Protein AF-A0AAE9EDQ0-F1 (afdb_monomer)

Mean predicted aligned error: 9.5 Å

Structure (mmCIF, N/CA/C/O backbone):
data_AF-A0AAE9EDQ0-F1
#
_entry.id   AF-A0AAE9EDQ0-F1
#
loop_
_atom_site.group_PDB
_atom_site.id
_atom_site.type_symbol
_atom_site.label_atom_id
_atom_site.label_alt_id
_atom_site.label_comp_id
_atom_site.label_asym_id
_atom_site.label_entity_id
_atom_site.label_seq_id
_atom_site.pdbx_PDB_ins_code
_atom_site.Cartn_x
_atom_site.Cartn_y
_atom_site.Cartn_z
_atom_site.occupancy
_atom_site.B_iso_or_equiv
_atom_site.auth_seq_id
_atom_site.auth_comp_id
_atom_site.auth_asym_id
_atom_site.auth_atom_id
_atom_site.pdbx_PDB_model_num
ATOM 1 N N . MET A 1 1 ? 39.996 -9.209 -36.602 1.00 70.62 1 MET A N 1
ATOM 2 C CA . MET A 1 1 ? 39.147 -10.234 -35.952 1.00 70.62 1 MET A CA 1
ATOM 3 C C . MET A 1 1 ? 37.752 -9.729 -35.590 1.00 70.62 1 MET A C 1
ATOM 5 O O . MET A 1 1 ? 36.860 -10.022 -36.360 1.00 70.62 1 MET A O 1
ATOM 9 N N . LEU A 1 2 ? 37.493 -8.965 -34.514 1.00 79.31 2 LEU A N 1
ATOM 10 C CA . LEU A 1 2 ? 36.090 -8.621 -34.162 1.00 79.31 2 LEU A CA 1
ATOM 11 C C . LEU A 1 2 ? 35.388 -7.734 -35.215 1.00 79.31 2 LEU A C 1
ATOM 13 O O . LEU A 1 2 ? 34.276 -8.025 -35.630 1.00 79.31 2 LEU A O 1
ATOM 17 N N . LEU A 1 3 ? 36.079 -6.706 -35.719 1.00 79.50 3 LEU A N 1
ATOM 18 C CA . LEU A 1 3 ? 35.563 -5.831 -36.785 1.00 79.50 3 LEU A CA 1
ATOM 19 C C . LEU A 1 3 ? 35.369 -6.548 -38.134 1.00 79.50 3 LEU A C 1
ATOM 21 O O . LEU A 1 3 ? 34.614 -6.066 -38.967 1.00 79.50 3 LEU A O 1
ATOM 25 N N . GLU A 1 4 ? 36.033 -7.687 -38.351 1.00 82.44 4 GLU A N 1
ATOM 26 C CA . GLU A 1 4 ? 35.891 -8.483 -39.581 1.00 82.44 4 GLU A CA 1
ATOM 27 C C . GLU A 1 4 ? 34.625 -9.349 -39.561 1.00 82.44 4 GLU A C 1
ATOM 29 O O . GLU A 1 4 ? 34.113 -9.691 -40.621 1.00 82.44 4 GLU A O 1
ATOM 34 N N . VAL A 1 5 ? 34.117 -9.698 -38.371 1.00 85.81 5 VAL A N 1
ATOM 35 C CA . VAL A 1 5 ? 32.886 -10.494 -38.209 1.00 85.81 5 VAL A CA 1
ATOM 36 C C . VAL A 1 5 ? 31.642 -9.658 -38.527 1.00 85.81 5 VAL A C 1
ATOM 38 O O . VAL A 1 5 ? 30.654 -10.194 -39.019 1.00 85.81 5 VAL A O 1
ATOM 41 N N . GLY A 1 6 ? 31.704 -8.345 -38.292 1.00 88.06 6 GLY A N 1
ATOM 42 C CA . GLY A 1 6 ? 30.637 -7.401 -38.622 1.00 88.06 6 GLY A CA 1
ATOM 43 C C . GLY A 1 6 ? 29.919 -6.821 -37.402 1.00 88.06 6 GLY A C 1
ATOM 44 O O . GLY A 1 6 ? 30.308 -7.029 -36.250 1.00 88.06 6 GLY A O 1
ATOM 45 N N . GLU A 1 7 ? 28.887 -6.027 -37.671 1.00 90.12 7 GLU A N 1
ATOM 46 C CA . GLU A 1 7 ? 28.143 -5.259 -36.672 1.00 90.12 7 GLU A CA 1
ATOM 47 C C . GLU A 1 7 ? 27.309 -6.147 -35.736 1.00 90.12 7 GLU A C 1
ATOM 49 O O . GLU A 1 7 ? 26.764 -7.168 -36.149 1.00 90.12 7 GLU A O 1
ATOM 54 N N . GLY A 1 8 ? 27.251 -5.787 -34.451 1.00 89.19 8 GLY A N 1
ATOM 55 C CA . GLY A 1 8 ? 26.589 -6.582 -33.413 1.00 89.19 8 GLY A CA 1
ATOM 56 C C . GLY A 1 8 ? 27.397 -7.785 -32.912 1.00 89.19 8 GLY A C 1
ATOM 57 O O . GLY A 1 8 ? 26.991 -8.432 -31.947 1.00 89.19 8 GLY A O 1
ATOM 58 N N . SER A 1 9 ? 28.558 -8.079 -33.508 1.00 93.44 9 SER A N 1
ATOM 59 C CA . SER A 1 9 ? 29.461 -9.117 -33.003 1.00 93.44 9 SER A CA 1
ATOM 60 C C . SER A 1 9 ? 30.077 -8.722 -31.657 1.00 93.44 9 SER A C 1
ATOM 62 O O . SER A 1 9 ? 30.370 -7.550 -31.402 1.00 93.44 9 SER A O 1
ATOM 64 N N . TYR A 1 10 ? 30.288 -9.702 -30.776 1.00 95.25 10 TYR A N 1
ATOM 65 C CA . TYR A 1 10 ? 30.863 -9.465 -29.455 1.00 95.25 10 TYR A CA 1
ATOM 66 C C . TYR A 1 10 ? 31.770 -10.609 -28.993 1.00 95.25 10 TYR A C 1
ATOM 68 O O . TYR A 1 10 ? 31.670 -11.740 -29.461 1.00 95.25 10 TYR A O 1
ATOM 76 N N . LEU A 1 11 ? 32.666 -10.300 -28.055 1.00 94.56 11 LEU A N 1
ATOM 77 C CA . LEU A 1 11 ? 33.457 -11.273 -27.305 1.00 94.56 11 LEU A CA 1
ATOM 78 C C . LEU A 1 11 ? 33.683 -10.801 -25.870 1.00 94.56 11 LEU A C 1
ATOM 80 O O . LEU A 1 11 ? 33.551 -9.616 -25.559 1.00 94.56 11 LEU A O 1
ATOM 84 N N . VAL A 1 12 ? 34.084 -11.721 -25.000 1.00 94.12 12 VAL A N 1
ATOM 85 C CA . VAL A 1 12 ? 34.548 -11.404 -23.646 1.00 94.12 12 VAL A CA 1
ATOM 86 C C . VAL A 1 12 ? 36.035 -11.712 -23.564 1.00 94.12 12 VAL A C 1
ATOM 88 O O . VAL A 1 12 ? 36.483 -12.759 -24.024 1.00 94.12 12 VAL A O 1
ATOM 91 N N . ARG A 1 13 ? 36.804 -10.793 -22.982 1.00 92.19 13 ARG A N 1
ATOM 92 C CA . ARG A 1 13 ? 38.236 -10.978 -22.728 1.00 92.19 13 ARG A CA 1
ATOM 93 C C . ARG A 1 13 ? 38.581 -10.666 -21.283 1.00 92.19 13 ARG A C 1
ATOM 95 O O . ARG A 1 13 ? 38.011 -9.752 -20.685 1.00 92.19 13 ARG A O 1
ATOM 102 N N . GLU A 1 14 ? 39.561 -11.373 -20.750 1.00 90.69 14 GLU A N 1
ATOM 103 C CA . GLU A 1 14 ? 40.129 -11.065 -19.442 1.00 90.69 14 GLU A CA 1
ATOM 104 C C . GLU A 1 14 ? 40.988 -9.793 -19.500 1.00 90.69 14 GLU A C 1
ATOM 106 O O . GLU A 1 14 ? 41.603 -9.445 -20.518 1.00 90.69 14 GLU A O 1
ATOM 111 N N . SER A 1 15 ? 41.001 -9.047 -18.400 1.00 86.44 15 SER A N 1
ATOM 112 C CA . SER A 1 15 ? 41.794 -7.835 -18.259 1.00 86.44 15 SER A CA 1
ATOM 113 C C . SER A 1 15 ? 43.245 -8.177 -17.955 1.00 86.44 15 SER A C 1
ATOM 115 O O . SER A 1 15 ? 43.567 -8.815 -16.961 1.00 86.44 15 SER A O 1
ATOM 117 N N . ILE A 1 16 ? 44.152 -7.631 -18.762 1.00 82.88 16 ILE A N 1
ATOM 118 C CA . ILE A 1 16 ? 45.600 -7.764 -18.551 1.00 82.88 16 ILE A CA 1
ATOM 119 C C . ILE A 1 16 ? 46.053 -6.964 -17.312 1.00 82.88 16 ILE A C 1
ATOM 121 O O . ILE A 1 16 ? 47.073 -7.269 -16.703 1.00 82.88 16 ILE A O 1
ATOM 125 N N . ARG A 1 17 ? 45.299 -5.921 -16.927 1.00 81.69 17 ARG A N 1
ATOM 126 C CA . ARG A 1 17 ? 45.675 -4.983 -15.851 1.00 81.69 17 ARG A CA 1
ATOM 127 C C . ARG A 1 17 ? 45.163 -5.384 -14.467 1.00 81.69 17 ARG A C 1
ATOM 129 O O . ARG A 1 17 ? 45.717 -4.930 -13.475 1.00 81.69 17 ARG A O 1
ATOM 136 N N . SER A 1 18 ? 44.102 -6.183 -14.393 1.00 82.31 18 SER A N 1
ATOM 137 C CA . SER A 1 18 ? 43.494 -6.619 -13.133 1.00 82.31 18 SER A CA 1
ATOM 138 C C . SER A 1 18 ? 43.155 -8.088 -13.255 1.00 82.31 18 SER A C 1
ATOM 140 O O . SER A 1 18 ? 42.366 -8.452 -14.126 1.00 82.31 18 SER A O 1
ATOM 142 N N . ARG A 1 19 ? 43.707 -8.907 -12.355 1.00 75.44 19 ARG A N 1
ATOM 143 C CA . ARG A 1 19 ? 43.251 -10.289 -12.192 1.00 75.44 19 ARG A CA 1
ATOM 144 C C . ARG A 1 19 ? 41.757 -10.260 -11.842 1.00 75.44 19 ARG A C 1
ATOM 146 O O . ARG A 1 19 ? 41.304 -9.333 -11.169 1.00 75.44 19 ARG A O 1
ATOM 153 N N . ASP A 1 20 ? 41.013 -11.197 -12.416 1.00 81.88 20 ASP A N 1
ATOM 154 C CA . ASP A 1 20 ? 39.572 -11.417 -12.217 1.00 81.88 20 ASP A CA 1
ATOM 155 C C . ASP A 1 20 ? 38.614 -10.363 -12.806 1.00 81.88 20 ASP A C 1
ATOM 157 O O . ASP A 1 20 ? 37.412 -10.398 -12.548 1.00 81.88 20 ASP A O 1
ATOM 161 N N . ALA A 1 21 ? 39.099 -9.429 -13.633 1.00 88.19 21 ALA A N 1
ATOM 162 C CA . ALA A 1 21 ? 38.227 -8.488 -14.337 1.00 88.19 21 ALA A CA 1
ATOM 163 C C . ALA A 1 21 ? 37.991 -8.917 -15.791 1.00 88.19 21 ALA A C 1
ATOM 165 O O . ALA A 1 21 ? 38.936 -9.011 -16.572 1.00 88.19 21 ALA A O 1
ATOM 166 N N . CYS A 1 22 ? 36.728 -9.070 -16.187 1.00 93.06 22 CYS A N 1
ATOM 167 C CA . CYS A 1 22 ? 36.338 -9.349 -17.569 1.00 93.06 22 CYS A CA 1
ATOM 168 C C . CYS A 1 22 ? 35.872 -8.073 -18.286 1.00 93.06 22 CYS A C 1
ATOM 170 O O . CYS A 1 22 ? 35.260 -7.179 -17.698 1.00 93.06 22 CYS A O 1
ATOM 172 N N . THR A 1 23 ? 36.166 -7.980 -19.580 1.00 93.62 23 THR A N 1
ATOM 173 C CA . THR A 1 23 ? 35.714 -6.901 -20.464 1.00 93.62 23 THR A CA 1
ATOM 174 C C . THR A 1 23 ? 34.876 -7.494 -21.586 1.00 93.62 23 THR A C 1
ATOM 176 O O . THR A 1 23 ? 35.356 -8.349 -22.328 1.00 93.62 23 THR A O 1
ATOM 179 N N . LEU A 1 24 ? 33.645 -7.014 -21.720 1.00 94.88 24 LEU A N 1
ATOM 180 C CA . LEU A 1 24 ? 32.791 -7.254 -22.872 1.00 94.88 24 LEU A CA 1
ATOM 181 C C . LEU A 1 24 ? 33.185 -6.281 -23.986 1.00 94.88 24 LEU A C 1
ATOM 183 O O . LEU A 1 24 ? 33.152 -5.063 -23.801 1.00 94.88 24 LEU A O 1
ATOM 187 N N . CYS A 1 25 ? 33.562 -6.819 -25.137 1.00 94.12 25 CYS A N 1
ATOM 188 C CA . CYS A 1 25 ? 33.858 -6.061 -26.343 1.00 94.12 25 CYS A CA 1
ATOM 189 C C . CYS A 1 25 ? 32.752 -6.326 -27.361 1.00 94.12 25 CYS A C 1
ATOM 191 O O . CYS A 1 25 ? 32.549 -7.481 -27.718 1.00 94.12 25 CYS A O 1
ATOM 193 N N . MET A 1 26 ? 32.068 -5.291 -27.845 1.00 93.94 26 MET A N 1
ATOM 194 C CA . MET A 1 26 ? 31.023 -5.420 -28.869 1.00 93.94 26 MET A CA 1
ATOM 195 C C . MET A 1 26 ? 31.219 -4.399 -29.992 1.00 93.94 26 MET A C 1
ATOM 197 O O . MET A 1 26 ? 31.721 -3.304 -29.742 1.00 93.94 26 MET A O 1
ATOM 201 N N . VAL A 1 27 ? 30.858 -4.755 -31.224 1.00 94.31 27 VAL A N 1
ATOM 202 C CA . VAL A 1 27 ? 30.941 -3.865 -32.390 1.00 94.31 27 VAL A CA 1
ATOM 203 C C . VAL A 1 27 ? 29.616 -3.140 -32.589 1.00 94.31 27 VAL A C 1
ATOM 205 O O . VAL A 1 27 ? 28.575 -3.780 -32.720 1.00 94.31 27 VAL A O 1
ATOM 208 N N . PHE A 1 28 ? 29.669 -1.814 -32.666 1.00 94.69 28 PHE A N 1
ATOM 209 C CA . PHE A 1 28 ? 28.518 -0.961 -32.948 1.00 94.69 28 PHE A CA 1
ATOM 210 C C . PHE A 1 28 ? 28.973 0.297 -33.692 1.00 94.69 28 PHE A C 1
ATOM 212 O O . PHE A 1 28 ? 29.987 0.888 -33.308 1.00 94.69 28 PHE A O 1
ATOM 219 N N . ASP A 1 29 ? 28.257 0.699 -34.746 1.00 92.00 29 ASP A N 1
ATOM 220 C CA . ASP A 1 29 ? 28.561 1.890 -35.556 1.00 92.00 29 ASP A CA 1
ATOM 221 C C . ASP A 1 29 ? 30.027 1.913 -36.044 1.00 92.00 29 ASP A C 1
ATOM 223 O O . ASP A 1 29 ? 30.779 2.880 -35.893 1.00 92.00 29 ASP A O 1
ATOM 227 N N . GLY A 1 30 ? 30.492 0.759 -36.537 1.00 89.94 30 GLY A N 1
ATOM 228 C CA . GLY A 1 30 ? 31.857 0.568 -37.046 1.00 89.94 30 GLY A CA 1
ATOM 229 C C . GLY A 1 30 ? 32.977 0.657 -35.998 1.00 89.94 30 GLY A C 1
ATOM 230 O O . GLY A 1 30 ? 34.155 0.666 -36.363 1.00 89.94 30 GLY A O 1
ATOM 231 N N . LYS A 1 31 ? 32.653 0.717 -34.699 1.00 91.88 31 LYS A N 1
ATOM 232 C CA . LYS A 1 31 ? 33.622 0.858 -33.600 1.00 91.88 31 LYS A CA 1
ATOM 233 C C . LYS A 1 31 ? 33.515 -0.291 -32.605 1.00 91.88 31 LYS A C 1
ATOM 235 O O . LYS A 1 31 ? 32.447 -0.850 -32.380 1.00 91.88 31 LYS A O 1
ATOM 240 N N . VAL A 1 32 ? 34.640 -0.622 -31.969 1.00 92.88 32 VAL A N 1
ATOM 241 C CA . VAL A 1 32 ? 34.673 -1.589 -30.861 1.00 92.88 32 VAL A CA 1
ATOM 242 C C . VAL A 1 32 ? 34.424 -0.859 -29.548 1.00 92.88 32 VAL A C 1
ATOM 244 O O . VAL A 1 32 ? 35.252 -0.071 -29.085 1.00 92.88 32 VAL A O 1
ATOM 247 N N . MET A 1 33 ? 33.303 -1.174 -28.921 1.00 93.44 33 MET A N 1
ATOM 248 C CA . MET A 1 33 ? 32.894 -0.655 -27.627 1.00 93.44 33 MET A CA 1
ATOM 249 C C . MET A 1 33 ? 33.335 -1.621 -26.529 1.00 93.44 33 MET A C 1
ATOM 251 O O . MET A 1 33 ? 33.178 -2.834 -26.657 1.00 93.44 33 MET A O 1
ATOM 255 N N . ASN A 1 34 ? 33.932 -1.091 -25.461 1.00 93.31 34 ASN A N 1
ATOM 256 C CA . ASN A 1 34 ? 34.495 -1.881 -24.367 1.00 93.31 34 ASN A CA 1
ATOM 257 C C . ASN A 1 34 ? 33.756 -1.567 -23.068 1.00 93.31 34 ASN A C 1
ATOM 259 O O . ASN A 1 34 ? 33.763 -0.424 -22.613 1.00 93.31 34 ASN A O 1
ATOM 263 N N . TYR A 1 35 ? 33.193 -2.592 -22.444 1.00 93.81 35 TYR A N 1
ATOM 264 C CA . TYR A 1 35 ? 32.424 -2.479 -21.215 1.00 93.81 35 TYR A CA 1
ATOM 265 C C . TYR A 1 35 ? 32.990 -3.404 -20.152 1.00 93.81 35 TYR A C 1
ATOM 267 O O . TYR A 1 35 ? 33.316 -4.561 -20.420 1.00 93.81 35 TYR A O 1
ATOM 275 N N . LYS A 1 36 ? 33.103 -2.907 -18.921 1.00 93.31 36 LYS A N 1
ATOM 276 C CA . LYS A 1 36 ? 33.482 -3.758 -17.797 1.00 93.31 36 LYS A CA 1
ATOM 277 C C . LYS A 1 36 ? 32.304 -4.667 -17.456 1.00 93.31 36 LYS A C 1
ATOM 279 O O . LYS A 1 36 ? 31.208 -4.175 -17.201 1.00 93.31 36 LYS A O 1
ATOM 284 N N . LEU A 1 37 ? 32.548 -5.971 -17.484 1.00 94.56 37 LEU A N 1
ATOM 285 C CA . LEU A 1 37 ? 31.536 -6.991 -17.259 1.00 94.56 37 LEU A CA 1
ATOM 286 C C . LEU A 1 37 ? 31.621 -7.494 -15.818 1.00 94.56 37 LEU A C 1
ATOM 288 O O . LEU A 1 37 ? 32.712 -7.762 -15.313 1.00 94.56 37 LEU A O 1
ATOM 292 N N . TYR A 1 38 ? 30.464 -7.653 -15.189 1.00 94.81 38 TYR A N 1
ATOM 293 C CA . TYR A 1 38 ? 30.326 -8.178 -13.841 1.00 94.81 38 TYR A CA 1
ATOM 294 C C . TYR A 1 38 ? 29.367 -9.371 -13.814 1.00 94.81 38 TYR A C 1
ATOM 296 O O . TYR A 1 38 ? 28.514 -9.521 -14.695 1.00 94.81 38 TYR A O 1
ATOM 304 N N . TYR A 1 39 ? 29.525 -10.214 -12.792 1.00 93.50 39 TYR A N 1
ATOM 305 C CA . TYR A 1 39 ? 28.706 -11.400 -12.582 1.00 93.50 39 TYR A CA 1
ATOM 306 C C . TYR A 1 39 ? 28.548 -11.702 -11.090 1.00 93.50 39 TYR A C 1
ATOM 308 O O . TYR A 1 39 ? 29.539 -11.832 -10.374 1.00 93.50 39 TYR A O 1
ATOM 316 N N . ASP A 1 40 ? 27.307 -11.836 -10.634 1.00 93.38 40 ASP A N 1
ATOM 317 C CA . ASP A 1 40 ? 26.947 -12.208 -9.256 1.00 93.38 40 ASP A CA 1
ATOM 318 C C . ASP A 1 40 ? 25.812 -13.252 -9.216 1.00 93.38 40 ASP A C 1
ATOM 320 O O . ASP A 1 40 ? 24.994 -13.282 -8.300 1.00 93.38 40 ASP A O 1
ATOM 324 N N . GLY A 1 41 ? 25.769 -14.115 -10.236 1.00 93.19 41 GLY A N 1
ATOM 325 C CA . GLY A 1 41 ? 24.654 -15.023 -10.534 1.00 93.19 41 GLY A CA 1
ATOM 326 C C . GLY A 1 41 ? 23.857 -14.589 -11.767 1.00 93.19 41 GLY A C 1
ATOM 327 O O . GLY A 1 41 ? 23.231 -15.422 -12.413 1.00 93.19 41 GLY A O 1
ATOM 328 N N . GLN A 1 42 ? 23.949 -13.309 -12.137 1.00 94.31 42 GLN A N 1
ATOM 329 C CA . GLN A 1 42 ? 23.457 -12.743 -13.395 1.00 94.31 42 GLN A CA 1
ATOM 330 C C . GLN A 1 42 ? 24.534 -11.845 -14.020 1.00 94.31 42 GLN A C 1
ATOM 332 O O . GLN A 1 42 ? 25.372 -11.282 -13.314 1.00 94.31 42 GLN A O 1
ATOM 337 N N . PHE A 1 43 ? 24.524 -11.694 -15.344 1.00 94.44 43 PHE A N 1
ATOM 338 C CA . PHE A 1 43 ? 25.451 -10.826 -16.073 1.00 94.44 43 PHE A CA 1
ATOM 339 C C . PHE A 1 43 ? 24.987 -9.370 -16.043 1.00 94.44 43 PHE A C 1
ATOM 341 O O . PHE A 1 43 ? 23.800 -9.089 -16.230 1.00 94.44 43 PHE A O 1
ATOM 348 N N . TYR A 1 44 ? 25.920 -8.431 -15.854 1.00 94.81 44 TYR A N 1
ATOM 349 C CA . TYR A 1 44 ? 25.611 -7.002 -15.918 1.00 94.81 44 TYR A CA 1
ATOM 350 C C . TYR A 1 44 ? 26.810 -6.110 -16.253 1.00 94.81 44 TYR A C 1
ATOM 352 O O . TYR A 1 44 ? 27.965 -6.426 -15.971 1.00 94.81 44 TYR A O 1
ATOM 360 N N . VAL A 1 45 ? 26.503 -4.955 -16.847 1.00 92.19 45 VAL A N 1
ATOM 361 C CA . VAL A 1 45 ? 27.446 -3.851 -17.121 1.00 92.19 45 VAL A CA 1
ATOM 362 C C . VAL A 1 45 ? 27.048 -2.575 -16.362 1.00 92.19 45 VAL A C 1
ATOM 364 O O . VAL A 1 45 ? 27.913 -1.786 -15.989 1.00 92.19 45 VAL A O 1
ATOM 367 N N . GLY A 1 46 ? 25.750 -2.383 -16.105 1.00 88.31 46 GLY A N 1
ATOM 368 C CA . GLY A 1 46 ? 25.183 -1.234 -15.391 1.00 88.31 46 GLY A CA 1
ATOM 369 C C . GLY A 1 46 ? 24.177 -1.672 -14.322 1.00 88.31 46 GLY A C 1
ATOM 370 O O . GLY A 1 46 ? 24.434 -2.618 -13.585 1.00 88.31 46 GLY A O 1
ATOM 371 N N . GLU A 1 47 ? 23.026 -0.997 -14.247 1.00 86.75 47 GLU A N 1
ATOM 372 C CA . GLU A 1 47 ? 21.968 -1.308 -13.264 1.00 86.75 47 GLU A CA 1
ATOM 373 C C . GLU A 1 47 ? 21.199 -2.601 -13.598 1.00 86.75 47 GLU A C 1
ATOM 375 O O . GLU A 1 47 ? 20.780 -3.324 -12.697 1.00 86.75 47 GLU A O 1
ATOM 380 N N . LYS A 1 48 ? 21.005 -2.901 -14.890 1.00 90.31 48 LYS A N 1
ATOM 381 C CA . LYS A 1 48 ? 20.204 -4.046 -15.346 1.00 90.31 48 LYS A CA 1
ATOM 382 C C . LYS A 1 48 ? 20.966 -5.364 -15.217 1.00 90.31 48 LYS A C 1
ATOM 384 O O . LYS A 1 48 ? 22.143 -5.438 -15.574 1.00 90.31 48 LYS A O 1
ATOM 389 N N . ARG A 1 49 ? 20.262 -6.406 -14.769 1.00 92.25 49 ARG A N 1
ATOM 390 C CA . ARG A 1 49 ? 20.766 -7.778 -14.632 1.00 92.25 49 ARG A CA 1
ATOM 391 C C . ARG A 1 49 ? 20.130 -8.695 -15.668 1.00 92.25 49 ARG A C 1
ATOM 393 O O . ARG A 1 49 ? 18.943 -8.556 -15.956 1.00 92.25 49 ARG A O 1
ATOM 400 N N . PHE A 1 50 ? 20.920 -9.617 -16.212 1.00 93.94 50 PHE A N 1
ATOM 401 C CA . PHE A 1 50 ? 20.507 -10.515 -17.289 1.00 93.94 50 PHE A CA 1
ATOM 402 C C . PHE A 1 50 ? 20.925 -11.956 -17.008 1.00 93.94 50 PHE A C 1
ATOM 404 O O . PHE A 1 50 ? 22.031 -12.210 -16.531 1.00 93.94 50 PHE A O 1
ATOM 411 N N . ASP A 1 51 ? 20.061 -12.903 -17.366 1.00 93.12 51 ASP A N 1
ATOM 412 C CA . ASP A 1 51 ? 20.324 -14.331 -17.158 1.00 93.12 51 ASP A CA 1
ATOM 413 C C . ASP A 1 51 ? 21.384 -14.874 -18.128 1.00 93.12 51 ASP A C 1
ATOM 415 O O . ASP A 1 51 ? 22.153 -15.768 -17.781 1.00 93.12 51 ASP A O 1
ATOM 419 N N . THR A 1 52 ? 21.462 -14.317 -19.341 1.00 94.56 52 THR A N 1
ATOM 420 C CA . THR A 1 52 ? 22.427 -14.731 -20.367 1.00 94.56 52 THR A CA 1
ATOM 421 C C . THR A 1 52 ? 23.193 -13.544 -20.938 1.00 94.56 52 THR A C 1
ATOM 423 O O . THR A 1 52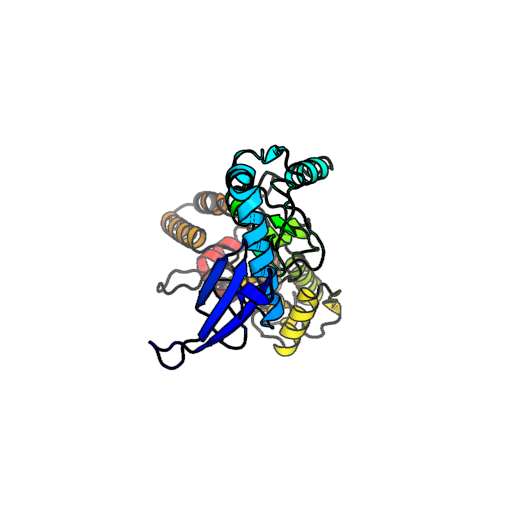 ? 22.714 -12.406 -20.949 1.00 94.56 52 THR A O 1
ATOM 426 N N . MET A 1 53 ? 24.395 -13.824 -21.450 1.00 93.00 53 MET A N 1
ATOM 427 C CA . MET A 1 53 ? 25.211 -12.828 -22.146 1.00 93.00 53 MET A CA 1
ATOM 428 C C . MET A 1 53 ? 24.502 -12.291 -23.392 1.00 93.00 53 MET A C 1
ATOM 430 O O . MET A 1 53 ? 24.541 -11.090 -23.640 1.00 93.00 53 MET A O 1
ATOM 434 N N . ASP A 1 54 ? 23.819 -13.161 -24.141 1.00 93.94 54 ASP A N 1
ATOM 435 C CA . ASP A 1 54 ? 23.100 -12.784 -25.360 1.00 93.94 54 ASP A CA 1
ATOM 436 C C . ASP A 1 54 ? 22.029 -11.726 -25.081 1.00 93.94 54 ASP A C 1
ATOM 438 O O . ASP A 1 54 ? 21.912 -10.754 -25.822 1.00 93.94 54 ASP A O 1
ATOM 442 N N . LEU A 1 55 ? 21.281 -11.868 -23.978 1.00 93.44 55 LEU A N 1
ATOM 443 C CA . LEU A 1 55 ? 20.265 -10.892 -23.576 1.00 93.44 55 LEU A CA 1
ATOM 444 C C . LEU A 1 55 ? 20.882 -9.545 -23.197 1.00 93.44 55 LEU A C 1
ATOM 446 O O . LEU A 1 55 ? 20.348 -8.504 -23.578 1.00 93.44 55 LEU A O 1
ATOM 450 N N . LEU A 1 56 ? 22.008 -9.563 -22.480 1.00 94.88 56 LEU A N 1
ATOM 451 C CA . LEU A 1 56 ? 22.739 -8.350 -22.119 1.00 94.88 56 LEU A CA 1
ATOM 452 C C . LEU A 1 56 ? 23.224 -7.615 -23.369 1.00 94.88 56 LEU A C 1
ATOM 454 O O . LEU A 1 56 ? 23.027 -6.406 -23.489 1.00 94.88 56 LEU A O 1
ATOM 458 N N . VAL A 1 57 ? 23.850 -8.338 -24.300 1.00 94.88 57 VAL A N 1
ATOM 459 C CA . VAL A 1 57 ? 24.373 -7.750 -25.538 1.00 94.88 57 VAL A CA 1
ATOM 460 C C . VAL A 1 57 ? 23.234 -7.237 -26.410 1.00 94.88 57 VAL A C 1
ATOM 462 O O . VAL A 1 57 ? 23.309 -6.109 -26.886 1.00 94.88 57 VAL A O 1
ATOM 465 N N . ALA A 1 58 ? 22.156 -8.005 -26.574 1.00 94.44 58 ALA A N 1
ATOM 466 C CA . ALA A 1 58 ? 21.003 -7.583 -27.358 1.00 94.44 58 ALA A CA 1
ATOM 467 C C . ALA A 1 58 ? 20.321 -6.331 -26.769 1.00 94.44 58 ALA A C 1
ATOM 469 O O . ALA A 1 58 ? 20.057 -5.388 -27.514 1.00 94.44 58 ALA A O 1
ATOM 470 N N . ASP A 1 59 ? 20.092 -6.262 -25.448 1.00 93.69 59 ASP A N 1
ATOM 471 C CA . ASP A 1 59 ? 19.546 -5.057 -24.787 1.00 93.69 59 ASP A CA 1
ATOM 472 C C . ASP A 1 59 ? 20.494 -3.856 -24.922 1.00 93.69 59 ASP A C 1
ATOM 474 O O . ASP A 1 59 ? 20.047 -2.728 -25.155 1.00 93.69 59 ASP A O 1
ATOM 478 N N . GLY A 1 60 ? 21.805 -4.104 -24.832 1.00 94.19 60 GLY A N 1
ATOM 479 C CA . GLY A 1 60 ? 22.850 -3.107 -25.044 1.00 94.19 60 GLY A CA 1
ATOM 480 C C . GLY A 1 60 ? 22.825 -2.530 -26.458 1.00 94.19 60 GLY A C 1
ATOM 481 O O . GLY A 1 60 ? 22.743 -1.314 -26.612 1.00 94.19 60 GLY A O 1
ATOM 482 N N . LEU A 1 61 ? 22.811 -3.384 -27.484 1.00 94.56 61 LEU A N 1
ATOM 483 C CA . LEU A 1 61 ? 22.746 -2.973 -28.890 1.00 94.56 61 LEU A CA 1
ATOM 484 C C . LEU A 1 61 ? 21.454 -2.211 -29.206 1.00 94.56 61 LEU A C 1
ATOM 486 O O . LEU A 1 61 ? 21.512 -1.189 -29.885 1.00 94.56 61 LEU A O 1
ATOM 490 N N . ILE A 1 62 ? 20.305 -2.652 -28.678 1.00 94.06 62 ILE A N 1
ATOM 491 C CA . ILE A 1 62 ? 19.033 -1.920 -28.803 1.00 94.06 62 ILE A CA 1
ATOM 492 C C . ILE A 1 62 ? 19.167 -0.524 -28.195 1.00 94.06 62 ILE A C 1
ATOM 494 O O . ILE A 1 62 ? 18.812 0.462 -28.837 1.00 94.06 62 ILE A O 1
ATOM 498 N N . SER A 1 63 ? 19.692 -0.431 -26.971 1.00 92.50 63 SER A N 1
ATOM 499 C CA . SER A 1 63 ? 19.854 0.848 -26.273 1.00 92.50 63 SER A CA 1
ATOM 500 C C . SER A 1 63 ? 20.791 1.784 -27.037 1.00 92.50 63 SER A C 1
ATOM 502 O O . SER A 1 63 ? 20.443 2.935 -27.275 1.00 92.50 63 SER A O 1
ATOM 504 N N . MET A 1 64 ? 21.929 1.273 -27.508 1.00 93.00 64 MET A N 1
ATOM 505 C CA . MET A 1 64 ? 22.897 2.037 -28.297 1.00 93.00 64 MET A CA 1
ATOM 506 C C . MET A 1 64 ? 22.314 2.504 -29.634 1.00 93.00 64 MET A C 1
ATOM 508 O O . MET A 1 64 ? 22.527 3.650 -30.024 1.00 93.00 64 MET A O 1
ATOM 512 N N . PHE A 1 65 ? 21.545 1.653 -30.318 1.00 95.06 65 PHE A N 1
ATOM 513 C CA . PHE A 1 65 ? 20.869 2.008 -31.566 1.00 95.06 65 PHE A CA 1
ATOM 514 C C . PHE A 1 65 ? 19.840 3.119 -31.359 1.00 95.06 65 PHE A C 1
ATOM 516 O O . PHE A 1 65 ? 19.814 4.090 -32.117 1.00 95.06 65 PHE A O 1
ATOM 523 N N . VAL A 1 66 ? 19.011 2.990 -30.323 1.00 92.88 66 VAL A N 1
ATOM 524 C CA . VAL A 1 66 ? 17.991 3.980 -29.967 1.00 92.88 66 VAL A CA 1
ATOM 525 C C . VAL A 1 66 ? 18.637 5.308 -29.564 1.00 92.88 66 VAL A C 1
ATOM 527 O O . VAL A 1 66 ? 18.211 6.358 -30.043 1.00 92.88 66 VAL A O 1
ATOM 530 N N . ASP A 1 67 ? 19.703 5.280 -28.764 1.00 91.69 67 ASP A N 1
ATOM 531 C CA . ASP A 1 67 ? 20.431 6.486 -28.368 1.00 91.69 67 ASP A CA 1
ATOM 532 C C . ASP A 1 67 ? 21.103 7.169 -29.570 1.00 91.69 67 ASP A C 1
ATOM 534 O O . ASP A 1 67 ? 21.008 8.388 -29.708 1.00 91.69 67 ASP A O 1
ATOM 538 N N . LEU A 1 68 ? 21.718 6.412 -30.487 1.00 93.12 68 LEU A N 1
ATOM 539 C CA . LEU A 1 68 ? 22.376 6.977 -31.671 1.00 93.12 68 LEU A CA 1
ATOM 540 C C . LEU A 1 68 ? 21.400 7.755 -32.567 1.00 93.12 68 LEU A C 1
ATOM 542 O O . LEU A 1 68 ? 21.736 8.831 -33.055 1.00 93.12 68 LEU A O 1
ATOM 546 N N . HIS A 1 69 ? 20.191 7.228 -32.770 1.00 93.94 69 HIS A N 1
ATOM 547 C CA . HIS A 1 69 ? 19.235 7.7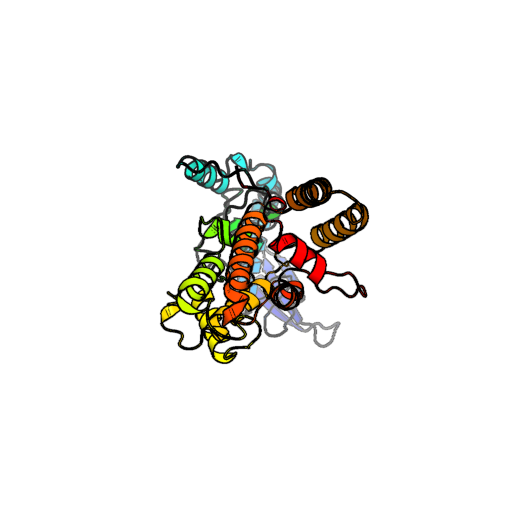95 -33.727 1.00 93.94 69 HIS A CA 1
ATOM 548 C C . HIS A 1 69 ? 18.209 8.740 -33.094 1.00 93.94 69 HIS A C 1
ATOM 550 O O . HIS A 1 69 ? 17.641 9.579 -33.792 1.00 93.94 69 HIS A O 1
ATOM 556 N N . ALA A 1 70 ? 17.937 8.608 -31.793 1.00 92.50 70 ALA A N 1
ATOM 557 C CA . ALA A 1 70 ? 16.827 9.295 -31.137 1.00 92.50 70 ALA A CA 1
ATOM 558 C C . ALA A 1 70 ? 17.190 9.966 -29.802 1.00 92.50 70 ALA A C 1
ATOM 560 O O . ALA A 1 70 ? 16.281 10.431 -29.113 1.00 92.50 70 ALA A O 1
ATOM 561 N N . ALA A 1 71 ? 18.472 10.094 -29.426 1.00 90.94 71 ALA A N 1
ATOM 562 C CA . ALA A 1 71 ? 18.864 10.714 -28.150 1.00 90.94 71 ALA A CA 1
ATOM 563 C C . ALA A 1 71 ? 18.227 12.095 -27.909 1.00 90.94 71 ALA A C 1
ATOM 565 O O . ALA A 1 71 ? 17.732 12.364 -26.811 1.00 90.94 71 ALA A O 1
ATOM 566 N N . ASP A 1 72 ? 18.206 12.973 -28.914 1.00 90.75 72 ASP A N 1
ATOM 567 C CA . ASP A 1 72 ? 17.640 14.323 -28.767 1.00 90.75 72 ASP A CA 1
ATOM 568 C C . ASP A 1 72 ? 16.115 14.321 -28.655 1.00 90.75 72 ASP A C 1
ATOM 570 O O . ASP A 1 72 ? 15.534 15.187 -27.997 1.00 90.75 72 ASP A O 1
ATOM 574 N N . TYR A 1 73 ? 15.456 13.328 -29.250 1.00 90.88 73 TYR A N 1
ATOM 575 C CA . TYR A 1 73 ? 14.028 13.103 -29.058 1.00 90.88 73 TYR A CA 1
ATOM 576 C C . TYR A 1 73 ? 13.743 12.567 -27.646 1.00 90.88 73 TYR A C 1
ATOM 578 O O . TYR A 1 73 ? 12.912 13.118 -26.930 1.00 90.88 73 TYR A O 1
ATOM 586 N N . ILE A 1 74 ? 14.495 11.562 -27.189 1.00 89.12 74 ILE A N 1
ATOM 587 C CA . ILE A 1 74 ? 14.338 10.927 -25.868 1.00 89.12 74 ILE A CA 1
ATOM 588 C C . ILE A 1 74 ? 14.571 11.914 -24.722 1.00 89.12 74 ILE A C 1
ATOM 590 O O . ILE A 1 74 ? 13.918 11.832 -23.680 1.00 89.12 74 ILE A O 1
ATOM 594 N N . LYS A 1 75 ? 15.496 12.865 -24.887 1.00 87.62 75 LYS A N 1
ATOM 595 C CA . LYS A 1 75 ? 15.698 13.934 -23.900 1.00 87.62 75 LYS A CA 1
ATOM 596 C C . LYS A 1 75 ? 14.455 14.806 -23.747 1.00 87.62 75 LYS A C 1
ATOM 598 O O . LYS A 1 75 ? 14.144 15.176 -22.624 1.00 87.62 75 LYS A O 1
ATOM 603 N N . ARG A 1 76 ? 13.751 15.091 -24.845 1.00 89.50 76 ARG A N 1
ATOM 604 C CA . ARG A 1 76 ? 12.610 16.015 -24.874 1.00 89.50 76 ARG A CA 1
ATOM 605 C C . ARG A 1 76 ? 11.261 15.342 -24.647 1.00 89.50 76 ARG A C 1
ATOM 607 O O . ARG A 1 76 ? 10.349 15.997 -24.162 1.00 89.50 76 ARG A O 1
ATOM 614 N N . MET A 1 77 ? 11.131 14.038 -24.899 1.00 88.50 77 MET A N 1
ATOM 615 C CA . MET A 1 77 ? 9.837 13.336 -24.870 1.00 88.50 77 MET A CA 1
ATOM 616 C C . MET A 1 77 ? 9.081 13.447 -23.535 1.00 88.50 77 MET A C 1
ATOM 618 O O . MET A 1 77 ? 7.858 13.363 -23.512 1.00 88.50 77 MET A O 1
ATOM 622 N N . ALA A 1 78 ? 9.800 13.597 -22.418 1.00 84.38 78 ALA A N 1
ATOM 623 C CA . ALA A 1 78 ? 9.198 13.744 -21.096 1.00 84.38 78 ALA A CA 1
ATOM 624 C C . ALA A 1 78 ? 8.880 15.210 -20.747 1.00 84.38 78 ALA A C 1
ATOM 626 O O . ALA A 1 78 ? 8.033 15.451 -19.897 1.00 84.38 78 ALA A O 1
ATOM 627 N N . ASP A 1 79 ? 9.586 16.176 -21.339 1.00 86.81 79 ASP A N 1
ATOM 628 C CA . ASP A 1 79 ? 9.360 17.619 -21.144 1.00 86.81 79 ASP A CA 1
ATOM 629 C C . ASP A 1 79 ? 8.265 18.158 -22.068 1.00 86.81 79 ASP A C 1
ATOM 631 O O . ASP A 1 79 ? 7.470 18.993 -21.660 1.00 86.81 79 ASP A O 1
ATOM 635 N N . GLU A 1 80 ? 8.206 17.666 -23.305 1.00 86.38 80 GLU A N 1
ATOM 636 C CA . GLU A 1 80 ? 7.224 18.090 -24.309 1.00 86.38 80 GLU A CA 1
ATOM 637 C C . GLU A 1 80 ? 5.847 17.434 -24.108 1.00 86.38 80 GLU A C 1
ATOM 639 O O . GLU A 1 80 ? 4.853 17.885 -24.677 1.00 86.38 80 GLU A O 1
ATOM 644 N N . ALA A 1 81 ? 5.764 16.361 -23.317 1.00 84.50 81 ALA A N 1
ATOM 645 C CA . ALA A 1 81 ? 4.502 15.687 -23.042 1.00 84.50 81 ALA A CA 1
ATOM 646 C C . ALA A 1 81 ? 3.704 16.418 -21.952 1.00 84.50 81 ALA A C 1
ATOM 648 O O . ALA A 1 81 ? 4.199 16.656 -20.852 1.00 84.50 81 ALA A O 1
ATOM 649 N N . ILE A 1 82 ? 2.443 16.713 -22.270 1.00 82.50 82 ILE A N 1
ATOM 650 C CA . ILE A 1 82 ? 1.458 17.308 -21.364 1.00 82.50 82 ILE A CA 1
ATOM 651 C C . ILE A 1 82 ? 0.753 16.173 -20.616 1.00 82.50 82 ILE A C 1
ATOM 653 O O . ILE A 1 82 ? 0.140 15.303 -21.241 1.00 82.50 82 ILE A O 1
ATOM 657 N N . TYR A 1 83 ? 0.851 16.162 -19.286 1.00 82.00 83 TYR A N 1
ATOM 658 C CA . TYR A 1 83 ? 0.332 15.069 -18.462 1.00 82.00 83 TYR A CA 1
ATOM 659 C C . TYR A 1 83 ? -1.195 14.952 -18.516 1.00 82.00 83 TYR A C 1
ATOM 661 O O . TYR A 1 83 ? -1.732 13.848 -18.552 1.00 82.00 83 TYR A O 1
ATOM 669 N N . GLU A 1 84 ? -1.906 16.072 -18.579 1.00 80.50 84 GLU A N 1
ATOM 670 C CA . GLU A 1 84 ? -3.370 16.128 -18.656 1.00 80.50 84 GLU A CA 1
ATOM 671 C C . GLU A 1 84 ? -3.905 15.486 -19.948 1.00 80.50 84 GLU A C 1
ATOM 673 O O . GLU A 1 84 ? -5.021 14.969 -19.995 1.00 80.50 84 GLU A O 1
ATOM 678 N N . ASP A 1 85 ? -3.078 15.458 -20.995 1.00 82.06 85 ASP A N 1
ATOM 679 C CA . ASP A 1 85 ? -3.372 14.798 -22.266 1.00 82.06 85 ASP A CA 1
ATOM 680 C C . ASP A 1 85 ? -2.900 13.344 -22.330 1.00 82.06 85 ASP A C 1
ATOM 682 O O . ASP A 1 85 ? -3.097 12.663 -23.347 1.00 82.06 85 ASP A O 1
ATOM 686 N N . SER A 1 86 ? -2.272 12.862 -21.260 1.00 82.12 86 SER A N 1
ATOM 687 C CA . SER A 1 86 ? -1.787 11.496 -21.181 1.00 82.12 86 SER A CA 1
ATOM 688 C C . SER A 1 86 ? -2.954 10.500 -21.243 1.00 82.12 86 SER A C 1
ATOM 690 O O . SER A 1 86 ? -4.051 10.787 -20.744 1.00 82.12 86 SER A O 1
ATOM 692 N N . PRO A 1 87 ? -2.755 9.314 -21.853 1.00 78.25 87 PR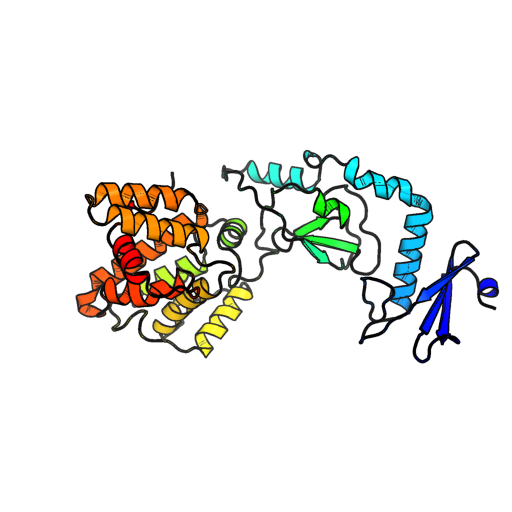O A N 1
ATOM 693 C CA . PRO A 1 87 ? -3.742 8.241 -21.824 1.00 78.25 87 PRO A CA 1
ATOM 694 C C . PRO A 1 87 ? -4.287 8.003 -20.417 1.00 78.25 87 PRO A C 1
ATOM 696 O O . PRO A 1 87 ? -5.503 7.980 -20.245 1.00 78.25 87 PRO A O 1
ATOM 699 N N . TYR A 1 88 ? -3.408 7.912 -19.413 1.00 80.50 88 TYR A N 1
ATOM 700 C CA . TYR A 1 88 ? -3.814 7.665 -18.033 1.00 80.50 88 TYR A CA 1
ATOM 701 C C . TYR A 1 88 ? -4.765 8.734 -17.496 1.00 80.50 88 TYR A C 1
ATOM 703 O O . TYR A 1 88 ? -5.850 8.387 -17.037 1.00 80.50 88 TYR A O 1
ATOM 711 N N . SER A 1 89 ? -4.405 10.019 -17.613 1.00 77.44 89 SER A N 1
ATOM 712 C CA . SER A 1 89 ? -5.237 11.123 -17.113 1.00 77.44 89 SER A CA 1
ATOM 713 C C . SER A 1 89 ? -6.613 11.148 -17.789 1.00 77.44 89 SER A C 1
ATOM 715 O O . SER A 1 89 ? -7.640 11.365 -17.149 1.00 77.44 89 SER A O 1
ATOM 717 N N . ARG A 1 90 ? -6.673 10.849 -19.091 1.00 76.69 90 ARG A N 1
ATOM 718 C CA . ARG A 1 90 ? -7.946 10.761 -19.822 1.00 76.69 90 ARG A CA 1
ATOM 719 C C . ARG A 1 90 ? -8.802 9.579 -19.362 1.00 76.69 90 ARG A C 1
ATOM 721 O O . ARG A 1 90 ? -10.012 9.742 -19.213 1.00 76.69 90 ARG A O 1
ATOM 728 N N . TYR A 1 91 ? -8.196 8.415 -19.119 1.00 71.69 91 TYR A N 1
ATOM 729 C CA . TYR A 1 91 ? -8.903 7.238 -18.604 1.00 71.69 91 TYR A CA 1
ATOM 730 C C . TYR A 1 91 ? -9.441 7.460 -17.189 1.00 71.69 91 TYR A C 1
ATOM 732 O O . TYR A 1 91 ? -10.599 7.136 -16.926 1.00 71.69 91 TYR A O 1
ATOM 740 N N . THR A 1 92 ? -8.638 8.030 -16.289 1.00 69.25 92 THR A N 1
ATOM 741 C CA . THR A 1 92 ? -9.070 8.300 -14.913 1.00 69.25 92 THR A CA 1
ATOM 742 C C . THR A 1 92 ? -10.185 9.338 -14.883 1.00 69.25 92 THR A C 1
ATOM 744 O O . THR A 1 92 ? -11.219 9.070 -14.283 1.00 69.25 92 THR A O 1
ATOM 747 N N . ASN A 1 93 ? -10.051 10.452 -15.612 1.00 66.56 93 ASN A N 1
ATOM 748 C CA . ASN A 1 93 ? -11.088 11.487 -15.697 1.00 66.56 93 ASN A CA 1
ATOM 749 C C . ASN A 1 93 ? -12.415 10.966 -16.272 1.00 66.56 93 ASN A C 1
ATOM 751 O O . ASN A 1 93 ? -13.485 11.380 -15.824 1.00 66.56 93 ASN A O 1
ATOM 755 N N . ALA A 1 94 ? -12.364 10.044 -17.239 1.00 60.94 94 ALA A N 1
ATOM 756 C CA . ALA A 1 94 ? -13.561 9.389 -17.755 1.00 60.94 94 ALA A CA 1
ATOM 757 C C . ALA A 1 94 ? -14.216 8.485 -16.694 1.00 60.94 94 ALA A C 1
ATOM 759 O O . ALA A 1 94 ? -15.436 8.510 -16.544 1.00 60.94 94 ALA A O 1
ATOM 760 N N . ALA A 1 95 ? -13.433 7.740 -15.908 1.00 58.28 95 ALA A N 1
ATOM 761 C CA . ALA A 1 95 ? -13.953 6.889 -14.835 1.00 58.28 95 ALA A CA 1
ATOM 762 C C . ALA A 1 95 ? -14.602 7.686 -13.684 1.00 58.28 95 ALA A C 1
ATOM 764 O O . ALA A 1 95 ? -15.532 7.197 -13.047 1.00 58.28 95 ALA A O 1
ATOM 765 N N . THR A 1 96 ? -14.179 8.928 -13.436 1.00 54.22 96 THR A N 1
ATOM 766 C CA . THR A 1 96 ? -14.762 9.789 -12.389 1.00 54.22 96 THR A CA 1
ATOM 767 C C . THR A 1 96 ? -16.137 10.368 -12.747 1.00 54.22 96 THR A C 1
ATOM 769 O O . THR A 1 96 ? -16.784 10.956 -11.884 1.00 54.22 96 THR A O 1
ATOM 772 N N . THR A 1 97 ? -16.615 10.218 -13.992 1.00 49.03 97 THR A N 1
ATOM 773 C CA . THR A 1 97 ? -17.950 10.711 -14.398 1.00 49.03 97 THR A CA 1
ATOM 774 C C . THR A 1 97 ? -19.115 9.824 -13.942 1.00 49.03 97 THR A C 1
ATOM 776 O O . THR A 1 97 ? -20.262 10.260 -14.013 1.00 49.03 97 THR A O 1
ATOM 779 N N . SER A 1 98 ? -18.852 8.626 -13.404 1.00 43.50 98 SER A N 1
ATOM 780 C CA . SER A 1 98 ? -19.865 7.788 -12.748 1.00 43.50 98 SER A CA 1
ATOM 781 C C . SER A 1 98 ? -19.889 8.015 -11.226 1.00 43.50 98 SER A C 1
ATOM 783 O O . SER A 1 98 ? -19.084 7.441 -10.496 1.00 43.50 98 SER A O 1
ATOM 785 N N . ASP A 1 99 ? -20.809 8.872 -10.773 1.00 40.78 99 ASP A N 1
ATOM 786 C CA . ASP A 1 99 ? -21.484 8.937 -9.456 1.00 40.78 99 ASP A CA 1
ATOM 787 C C . ASP A 1 99 ? -20.709 8.843 -8.125 1.00 40.78 99 ASP A C 1
ATOM 789 O O . ASP A 1 99 ? -21.332 8.817 -7.063 1.00 40.78 99 ASP A O 1
ATOM 793 N N . ILE A 1 100 ? -19.377 8.899 -8.097 1.00 45.28 100 ILE A N 1
ATOM 794 C CA . ILE A 1 100 ? -18.642 9.082 -6.837 1.00 45.28 100 ILE A CA 1
ATOM 795 C C . ILE A 1 100 ? -17.698 10.265 -6.991 1.00 45.28 100 ILE A C 1
ATOM 797 O O . ILE A 1 100 ? -16.594 10.138 -7.516 1.00 45.28 100 ILE A O 1
ATOM 801 N N . VAL A 1 101 ? -18.126 11.423 -6.480 1.00 39.75 101 VAL A N 1
ATOM 802 C CA . VAL A 1 101 ? -17.268 12.592 -6.242 1.00 39.75 101 VAL A CA 1
ATOM 803 C C . VAL A 1 101 ? -16.265 12.217 -5.146 1.00 39.75 101 VAL A C 1
ATOM 805 O O . VAL A 1 101 ? -16.393 12.604 -3.985 1.00 39.75 101 VAL A O 1
ATOM 808 N N . ARG A 1 102 ? -15.274 11.389 -5.487 1.00 51.19 102 ARG A N 1
ATOM 809 C CA . ARG A 1 102 ? -14.123 11.134 -4.626 1.00 51.19 102 ARG A CA 1
ATOM 810 C C . ARG A 1 102 ? -13.329 12.432 -4.602 1.00 51.19 102 ARG A C 1
ATOM 812 O O . ARG A 1 102 ? -12.910 12.927 -5.647 1.00 51.19 102 ARG A O 1
ATOM 819 N N . ARG A 1 103 ? -13.157 13.019 -3.414 1.00 48.88 103 ARG A N 1
ATOM 820 C CA . ARG A 1 103 ? -12.233 14.144 -3.235 1.00 48.88 103 ARG A CA 1
ATOM 821 C C . ARG A 1 103 ? -10.876 13.755 -3.832 1.00 48.88 103 ARG A C 1
ATOM 823 O O . ARG A 1 103 ? -10.451 12.620 -3.610 1.00 48.88 103 ARG A O 1
ATOM 830 N N . PRO A 1 104 ? -10.195 14.656 -4.557 1.00 52.66 104 PRO A N 1
ATOM 831 C CA . PRO A 1 104 ? -8.871 14.371 -5.082 1.00 52.66 104 PRO A CA 1
ATOM 832 C C . PRO A 1 104 ? -7.914 14.225 -3.899 1.00 52.66 104 PRO A C 1
ATOM 834 O O . PRO A 1 104 ? -7.448 15.206 -3.322 1.00 52.66 104 PRO A O 1
ATOM 837 N N . VAL A 1 105 ? -7.673 12.985 -3.483 1.00 57.94 105 VAL A N 1
ATOM 838 C CA . VAL A 1 105 ? -6.593 12.674 -2.557 1.00 57.94 105 VAL A CA 1
ATOM 839 C C . VAL A 1 105 ? -5.316 12.750 -3.377 1.00 57.94 105 VAL A C 1
ATOM 841 O O . VAL A 1 105 ? -5.137 11.982 -4.318 1.00 57.94 105 VAL A O 1
ATOM 844 N N . THR A 1 106 ? -4.443 13.697 -3.037 1.00 76.69 106 THR A N 1
ATOM 845 C CA . THR A 1 106 ? -3.131 13.831 -3.668 1.00 76.69 106 THR A CA 1
ATOM 846 C C . THR A 1 106 ? -2.278 12.628 -3.272 1.00 76.69 106 THR A C 1
ATOM 848 O O . THR A 1 106 ? -1.731 12.586 -2.168 1.00 76.69 106 THR A O 1
ATOM 851 N N . ARG A 1 107 ? -2.204 11.624 -4.144 1.00 82.88 107 ARG A N 1
ATOM 852 C CA . ARG A 1 107 ? -1.526 10.354 -3.895 1.00 82.88 107 ARG A CA 1
ATOM 853 C C . ARG A 1 107 ? -0.460 10.102 -4.952 1.00 82.88 107 ARG A C 1
ATOM 855 O O . ARG A 1 107 ? -0.753 10.017 -6.141 1.00 82.88 107 ARG A O 1
ATOM 862 N N . ALA A 1 108 ? 0.780 9.926 -4.507 1.00 87.62 108 ALA A N 1
ATOM 863 C CA . ALA A 1 108 ? 1.876 9.543 -5.385 1.00 87.62 108 ALA A CA 1
ATOM 864 C C . ALA A 1 108 ? 1.730 8.099 -5.896 1.00 87.62 108 ALA A C 1
ATOM 866 O O . ALA A 1 108 ? 1.197 7.222 -5.213 1.00 87.62 108 ALA A O 1
ATOM 867 N N . HIS A 1 109 ? 2.235 7.856 -7.102 1.00 90.00 109 HIS A N 1
ATOM 868 C CA . HIS A 1 109 ? 2.375 6.517 -7.669 1.00 90.00 109 HIS A CA 1
ATOM 869 C C . HIS A 1 109 ? 3.522 5.759 -6.985 1.00 90.00 109 HIS A C 1
ATOM 871 O O . HIS A 1 109 ? 4.573 6.336 -6.706 1.00 90.00 109 HIS A O 1
ATOM 877 N N . ASN A 1 110 ? 3.343 4.458 -6.752 1.00 90.88 110 ASN A N 1
ATOM 878 C CA . ASN A 1 110 ? 4.371 3.575 -6.198 1.00 90.88 110 ASN A CA 1
ATOM 879 C C . ASN A 1 110 ? 5.099 2.825 -7.326 1.00 90.88 110 ASN A C 1
ATOM 881 O O . ASN A 1 110 ? 4.774 1.678 -7.644 1.00 90.88 110 ASN A O 1
ATOM 885 N N . PHE A 1 111 ? 6.033 3.507 -7.990 1.00 94.25 111 PHE A N 1
ATOM 886 C CA . PHE A 1 111 ? 6.750 2.974 -9.147 1.00 94.25 111 PHE A CA 1
ATOM 887 C C . PHE A 1 111 ? 7.858 1.989 -8.770 1.00 94.25 111 PHE A C 1
ATOM 889 O O . PHE A 1 111 ? 8.765 2.310 -8.004 1.00 94.25 111 PHE A O 1
ATOM 896 N N . THR A 1 112 ? 7.859 0.830 -9.424 1.00 93.06 112 THR A N 1
ATOM 897 C CA . THR A 1 112 ? 8.948 -0.151 -9.372 1.00 93.06 112 THR A CA 1
ATOM 898 C C . THR A 1 112 ? 9.447 -0.474 -10.777 1.00 93.06 112 THR A C 1
ATOM 900 O O . THR A 1 112 ? 8.713 -0.358 -11.760 1.00 93.06 112 THR A O 1
ATOM 903 N N . SER A 1 113 ? 10.726 -0.837 -10.896 1.00 92.56 113 SER A N 1
ATOM 904 C CA . SER A 1 113 ? 11.301 -1.234 -12.185 1.00 92.56 113 SER A CA 1
ATOM 905 C C . SER A 1 113 ? 10.654 -2.530 -12.668 1.00 92.56 113 SER A C 1
ATOM 907 O O . SER A 1 113 ? 10.584 -3.503 -11.914 1.00 92.56 113 SER A O 1
ATOM 909 N N . TYR A 1 114 ? 10.189 -2.562 -13.918 1.00 92.56 114 TYR A N 1
ATOM 910 C CA . TYR A 1 114 ? 9.382 -3.667 -14.427 1.00 92.56 114 TYR A CA 1
ATOM 911 C C . TYR A 1 114 ? 9.814 -4.138 -15.818 1.00 92.56 114 TYR A C 1
ATOM 913 O O . TYR A 1 114 ? 10.132 -3.338 -16.698 1.00 92.56 114 TYR A O 1
ATOM 921 N N . THR A 1 115 ? 9.779 -5.460 -16.012 1.00 92.12 115 THR A N 1
ATOM 922 C CA . THR A 1 115 ? 10.019 -6.108 -17.307 1.00 92.12 115 THR A CA 1
ATOM 923 C C . THR A 1 115 ? 8.694 -6.488 -17.953 1.00 92.12 115 THR A C 1
ATOM 925 O O . THR A 1 115 ? 7.982 -7.378 -17.477 1.00 92.12 115 THR A O 1
ATOM 928 N N . PHE A 1 116 ? 8.367 -5.823 -19.056 1.00 91.50 116 PHE A N 1
ATOM 929 C CA . PHE A 1 116 ? 7.141 -6.053 -19.807 1.00 91.50 116 PHE A CA 1
ATOM 930 C C . PHE A 1 116 ? 7.322 -7.226 -20.778 1.00 91.50 116 PHE A C 1
ATOM 932 O O . PHE A 1 116 ? 8.245 -7.246 -21.584 1.00 91.50 116 PHE A O 1
ATOM 939 N N . LYS A 1 117 ? 6.425 -8.219 -20.712 1.00 87.81 117 LYS A N 1
ATOM 940 C CA . LYS A 1 117 ? 6.507 -9.448 -21.532 1.00 87.81 117 LYS A CA 1
ATOM 941 C C . LYS A 1 117 ? 6.043 -9.275 -22.985 1.00 87.81 117 LYS A C 1
ATOM 943 O O . LYS A 1 117 ? 6.190 -10.191 -23.783 1.00 87.81 117 LYS A O 1
ATOM 948 N N . ALA A 1 118 ? 5.447 -8.134 -23.306 1.00 88.38 118 ALA A N 1
ATOM 949 C CA . ALA A 1 118 ? 4.975 -7.775 -24.639 1.00 88.38 118 ALA A CA 1
ATOM 950 C C . ALA A 1 118 ? 5.382 -6.322 -24.937 1.00 88.38 118 ALA A C 1
ATOM 952 O O . ALA A 1 118 ? 5.718 -5.600 -23.994 1.00 88.38 118 ALA A O 1
ATOM 953 N N . PRO A 1 119 ? 5.332 -5.858 -26.196 1.00 88.88 119 PRO A N 1
ATOM 954 C CA . PRO A 1 119 ? 5.528 -4.447 -26.517 1.00 88.88 119 PRO A CA 1
ATOM 955 C C . PRO A 1 119 ? 4.552 -3.562 -25.727 1.00 88.88 119 PRO A C 1
ATOM 957 O O . PRO A 1 119 ? 3.340 -3.724 -25.848 1.00 88.88 119 PRO A O 1
ATOM 960 N N . HIS A 1 120 ? 5.075 -2.660 -24.894 1.00 91.31 120 HIS A N 1
ATOM 961 C CA . HIS A 1 120 ? 4.279 -1.726 -24.089 1.00 91.31 120 HIS A CA 1
ATOM 962 C C . HIS A 1 120 ? 4.671 -0.280 -24.397 1.00 91.31 120 HIS A C 1
ATOM 964 O O . HIS A 1 120 ? 5.799 0.011 -24.799 1.00 91.31 120 HIS A O 1
ATOM 970 N N . TYR A 1 121 ? 3.722 0.627 -24.189 1.00 92.38 121 TYR A N 1
ATOM 971 C CA . TYR A 1 121 ? 3.884 2.060 -24.402 1.00 92.38 121 TYR A CA 1
ATOM 972 C C . TYR A 1 121 ? 3.724 2.794 -23.075 1.00 92.38 121 TYR A C 1
ATOM 974 O O . TYR A 1 121 ? 3.057 2.320 -22.162 1.00 92.38 121 TYR A O 1
ATOM 982 N N . CYS A 1 122 ? 4.378 3.941 -22.973 1.00 93.00 122 CYS A N 1
ATOM 983 C CA . CYS A 1 122 ? 4.348 4.791 -21.800 1.00 93.00 122 CYS A CA 1
ATOM 984 C C . CYS A 1 122 ? 3.003 5.514 -21.697 1.00 93.00 122 CYS A C 1
ATOM 986 O O . CYS A 1 122 ? 2.621 6.256 -22.604 1.00 93.00 122 CYS A O 1
ATOM 988 N N . ASP A 1 123 ? 2.335 5.369 -20.559 1.00 91.94 123 ASP A N 1
ATOM 989 C CA . ASP A 1 123 ? 1.061 6.013 -20.251 1.00 91.94 123 ASP A CA 1
ATOM 990 C C . ASP A 1 123 ? 1.193 7.526 -20.035 1.00 91.94 123 ASP A C 1
ATOM 992 O O . ASP A 1 123 ? 0.176 8.205 -19.973 1.00 91.94 123 ASP A O 1
ATOM 996 N N . TYR A 1 124 ? 2.421 8.060 -19.957 1.00 91.19 124 TYR A N 1
ATOM 997 C CA . TYR A 1 124 ? 2.723 9.495 -19.883 1.00 91.19 124 TYR A CA 1
ATOM 998 C C . TYR A 1 124 ? 2.934 10.105 -21.280 1.00 91.19 124 TYR A C 1
ATOM 1000 O O . TYR A 1 124 ? 2.149 10.934 -21.731 1.00 91.19 124 TYR A O 1
ATOM 1008 N N . CYS A 1 125 ? 3.986 9.687 -21.998 1.00 90.62 125 CYS A N 1
ATOM 1009 C CA . CYS A 1 125 ? 4.388 10.306 -23.271 1.00 90.62 125 CYS A CA 1
ATOM 1010 C C . CYS A 1 125 ? 3.875 9.579 -24.522 1.00 90.62 125 CYS A C 1
ATOM 1012 O O . CYS A 1 125 ? 4.124 10.053 -25.627 1.00 90.62 125 CYS A O 1
ATOM 1014 N N . ARG A 1 126 ? 3.184 8.437 -24.376 1.00 88.94 126 ARG A N 1
ATOM 1015 C CA . ARG A 1 126 ? 2.681 7.571 -25.467 1.00 88.94 126 ARG A CA 1
ATOM 1016 C C . ARG A 1 126 ? 3.752 6.886 -26.320 1.00 88.94 126 ARG A C 1
ATOM 1018 O O . ARG A 1 126 ? 3.416 6.167 -27.255 1.00 88.94 126 ARG A O 1
ATOM 1025 N N . ASN A 1 127 ? 5.029 7.064 -25.995 1.00 91.06 127 ASN A N 1
ATOM 1026 C CA . ASN A 1 127 ? 6.124 6.426 -26.718 1.00 91.06 127 ASN A CA 1
ATOM 1027 C C . ASN A 1 127 ? 6.394 5.002 -26.235 1.00 91.06 127 ASN A C 1
ATOM 1029 O O . ASN A 1 127 ? 6.070 4.631 -25.108 1.00 91.06 127 ASN A O 1
ATOM 1033 N N . PHE A 1 128 ? 7.025 4.216 -27.100 1.00 92.69 128 PHE A N 1
ATOM 1034 C CA . PHE A 1 128 ? 7.389 2.830 -26.834 1.00 92.69 128 PHE A CA 1
ATOM 1035 C C . PHE A 1 128 ? 8.384 2.696 -25.664 1.00 92.69 128 PHE A C 1
ATOM 1037 O O . PHE A 1 128 ? 9.300 3.509 -25.519 1.00 92.69 128 PHE A O 1
ATOM 1044 N N . LEU A 1 129 ? 8.217 1.665 -24.833 1.00 93.19 129 LEU A N 1
ATOM 1045 C CA . LEU A 1 129 ? 9.160 1.278 -23.779 1.00 93.19 129 LEU A CA 1
ATOM 1046 C C . LEU A 1 129 ? 10.168 0.277 -24.362 1.00 93.19 129 LEU A C 1
ATOM 1048 O O . LEU A 1 129 ? 9.863 -0.907 -24.498 1.00 93.19 129 LEU A O 1
ATOM 1052 N N . TRP A 1 130 ? 11.353 0.758 -24.747 1.00 92.31 130 TRP A N 1
ATOM 1053 C CA . TRP A 1 130 ? 12.361 -0.059 -25.429 1.00 92.31 130 TRP A CA 1
ATOM 1054 C C . TRP A 1 130 ? 13.236 -0.878 -24.469 1.00 92.31 130 TRP A C 1
ATOM 1056 O O . TRP A 1 130 ? 13.402 -0.544 -23.295 1.00 92.31 130 TRP A O 1
ATOM 1066 N N . GLY A 1 131 ? 13.824 -1.950 -25.004 1.00 89.88 131 GLY A N 1
ATOM 1067 C CA . GLY A 1 131 ? 14.678 -2.892 -24.279 1.00 89.88 131 GLY A CA 1
ATOM 1068 C C . GLY A 1 131 ? 14.026 -4.261 -24.063 1.00 89.88 131 GLY A C 1
ATOM 1069 O O . GLY A 1 131 ? 12.835 -4.464 -24.301 1.00 89.88 131 GLY A O 1
ATOM 1070 N N . LEU A 1 132 ? 14.822 -5.219 -23.602 1.00 88.56 132 LEU A N 1
ATOM 1071 C CA . LEU A 1 132 ? 14.420 -6.603 -23.341 1.00 88.56 132 LEU A CA 1
ATOM 1072 C C . LEU A 1 132 ? 14.061 -6.844 -21.874 1.00 88.56 132 LEU A C 1
ATOM 1074 O O . LEU A 1 132 ? 13.187 -7.658 -21.575 1.00 88.56 132 LEU A O 1
ATOM 1078 N N . VAL A 1 133 ? 14.709 -6.121 -20.961 1.00 88.12 133 VAL A N 1
ATOM 1079 C CA . VAL A 1 133 ? 14.497 -6.236 -19.513 1.00 88.12 133 VAL A CA 1
ATOM 1080 C C . VAL A 1 133 ? 14.479 -4.838 -18.901 1.00 88.12 133 VAL A C 1
ATOM 1082 O O . VAL A 1 133 ? 15.216 -3.956 -19.354 1.00 88.12 133 VAL A O 1
ATOM 1085 N N . HIS A 1 134 ? 13.644 -4.629 -17.878 1.00 88.00 134 HIS A N 1
ATOM 1086 C CA . HIS A 1 134 ? 13.513 -3.354 -17.170 1.00 88.00 134 HIS A CA 1
ATOM 1087 C C . HIS A 1 134 ? 13.333 -2.166 -18.135 1.00 88.00 134 HIS A C 1
ATOM 1089 O O . HIS A 1 134 ? 14.073 -1.183 -18.069 1.00 88.00 134 HIS A O 1
ATOM 1095 N N . GLN A 1 135 ? 12.389 -2.282 -19.080 1.00 92.19 135 GLN A N 1
ATOM 1096 C CA . GLN A 1 135 ? 12.138 -1.255 -20.105 1.00 92.19 135 GLN A CA 1
ATOM 1097 C C . GLN A 1 135 ? 11.614 0.057 -19.510 1.00 92.19 135 GLN A C 1
ATOM 1099 O O . GLN A 1 135 ? 11.733 1.124 -20.111 1.00 92.19 135 GLN A O 1
ATOM 1104 N N . GLY A 1 136 ? 11.013 -0.016 -18.324 1.00 93.38 136 GLY A N 1
ATOM 1105 C CA . GLY A 1 136 ? 10.475 1.140 -17.635 1.00 93.38 136 GLY A CA 1
ATOM 1106 C C . GLY A 1 136 ? 10.038 0.824 -16.216 1.00 93.38 136 GLY A C 1
ATOM 1107 O O . GLY A 1 136 ? 10.421 -0.182 -15.617 1.00 93.38 136 GLY A O 1
ATOM 1108 N N . MET A 1 137 ? 9.219 1.720 -15.695 1.00 94.81 137 MET A N 1
ATOM 1109 C CA . MET A 1 137 ? 8.633 1.672 -14.370 1.00 94.81 137 MET A CA 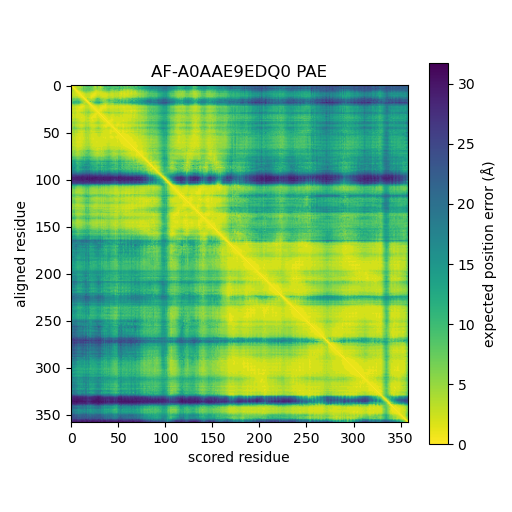1
ATOM 1110 C C . MET A 1 137 ? 7.162 1.285 -14.480 1.00 94.81 137 MET A C 1
ATOM 1112 O O . MET A 1 137 ? 6.482 1.669 -15.434 1.00 94.81 137 MET A O 1
ATOM 1116 N N . ARG A 1 138 ? 6.653 0.559 -13.487 1.00 94.56 138 ARG A N 1
ATOM 1117 C CA . ARG A 1 138 ? 5.224 0.290 -13.343 1.00 94.56 138 ARG A CA 1
ATOM 1118 C C . ARG A 1 138 ? 4.771 0.598 -11.926 1.00 94.56 138 ARG A C 1
ATOM 1120 O O . ARG A 1 138 ? 5.424 0.187 -10.972 1.00 94.56 138 ARG A O 1
ATOM 1127 N N . CYS A 1 139 ? 3.659 1.309 -11.788 1.00 92.56 139 CYS A N 1
ATOM 1128 C CA . CYS A 1 139 ? 3.035 1.527 -10.492 1.00 92.56 139 CYS A CA 1
ATOM 1129 C C . CYS A 1 139 ? 2.424 0.214 -9.980 1.00 92.56 139 CYS A C 1
ATOM 1131 O O . CYS A 1 139 ? 1.635 -0.418 -10.686 1.00 92.56 139 CYS A O 1
ATOM 1133 N N . GLU A 1 140 ? 2.772 -0.202 -8.761 1.00 89.00 140 GLU A N 1
ATOM 1134 C CA . GLU A 1 140 ? 2.210 -1.414 -8.142 1.00 89.00 140 GLU A CA 1
ATOM 1135 C C . GLU A 1 140 ? 0.741 -1.257 -7.730 1.00 89.00 140 GLU A C 1
AT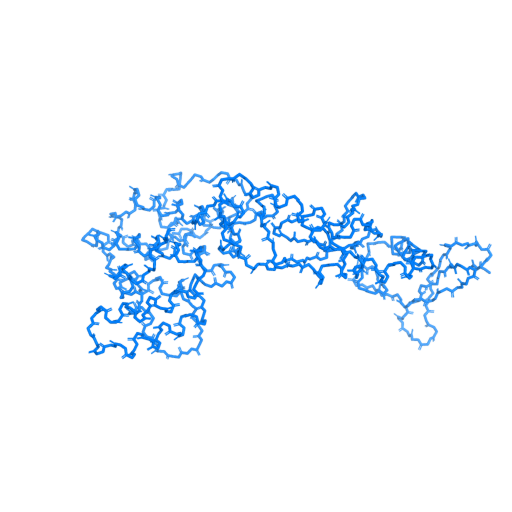OM 1137 O O . GLU A 1 140 ? 0.041 -2.257 -7.590 1.00 89.00 140 GLU A O 1
ATOM 1142 N N . ASP A 1 141 ? 0.267 -0.019 -7.572 1.00 86.69 141 ASP A N 1
ATOM 1143 C CA . ASP A 1 141 ? -1.081 0.258 -7.074 1.00 86.69 141 ASP A CA 1
ATOM 1144 C C . ASP A 1 141 ? -2.112 0.380 -8.205 1.00 86.69 141 ASP A C 1
ATOM 1146 O O . ASP A 1 141 ? -3.225 -0.126 -8.088 1.00 86.69 141 ASP A O 1
ATOM 1150 N N . CYS A 1 142 ? -1.758 1.053 -9.305 1.00 86.75 142 CYS A N 1
ATOM 1151 C CA . CYS A 1 142 ? -2.685 1.375 -10.399 1.00 86.75 142 CYS A CA 1
ATOM 1152 C C . CYS A 1 142 ? -2.272 0.808 -11.765 1.00 86.75 142 CYS A C 1
ATOM 1154 O O . CYS A 1 142 ? -3.021 0.926 -12.730 1.00 86.75 142 CYS A O 1
ATOM 1156 N N . GLY A 1 143 ? -1.076 0.224 -11.874 1.00 87.75 143 GLY A N 1
ATOM 1157 C CA . GLY A 1 143 ? -0.576 -0.347 -13.123 1.00 87.75 143 GLY A CA 1
ATOM 1158 C C . GLY A 1 143 ? -0.004 0.650 -14.131 1.00 87.75 143 GLY A C 1
ATOM 1159 O O . GLY A 1 143 ? 0.459 0.190 -15.173 1.00 87.75 143 GLY A O 1
ATOM 1160 N N . PHE A 1 144 ? 0.023 1.957 -13.822 1.00 91.38 144 PHE A N 1
ATOM 1161 C CA . PHE A 1 144 ? 0.610 3.002 -14.677 1.00 91.38 144 PHE A CA 1
ATOM 1162 C C . PHE A 1 144 ? 2.005 2.589 -15.145 1.00 91.38 144 PHE A C 1
ATOM 1164 O O . PHE A 1 144 ? 2.895 2.378 -14.316 1.00 91.38 144 PHE A O 1
ATOM 1171 N N . ALA A 1 145 ? 2.208 2.495 -16.455 1.00 94.25 145 ALA A N 1
ATOM 1172 C CA . ALA A 1 145 ? 3.486 2.175 -17.069 1.00 94.25 145 ALA A CA 1
ATOM 1173 C C . ALA A 1 145 ? 4.165 3.450 -17.584 1.00 94.25 145 ALA A C 1
ATOM 1175 O O . ALA A 1 145 ? 3.605 4.196 -18.382 1.00 94.25 145 ALA A O 1
ATOM 1176 N N . ALA A 1 146 ? 5.400 3.707 -17.160 1.00 95.31 146 ALA A N 1
ATOM 1177 C CA . ALA A 1 146 ? 6.135 4.913 -17.530 1.00 95.31 146 ALA A CA 1
ATOM 1178 C C . ALA A 1 146 ? 7.593 4.609 -17.876 1.00 95.31 146 ALA A C 1
ATOM 1180 O O . ALA A 1 146 ? 8.183 3.664 -17.358 1.00 95.31 146 ALA A O 1
ATOM 1181 N N . HIS A 1 147 ? 8.240 5.460 -18.673 1.00 94.38 147 HIS A N 1
ATOM 1182 C CA . HIS A 1 147 ? 9.708 5.521 -18.661 1.00 94.38 147 HIS A CA 1
ATOM 1183 C C . HIS A 1 147 ? 10.201 6.028 -17.298 1.00 94.38 147 HIS A C 1
ATOM 1185 O O . HIS A 1 147 ? 9.501 6.804 -16.652 1.00 94.38 147 HIS A O 1
ATOM 1191 N N . LYS A 1 148 ? 11.444 5.703 -16.912 1.00 92.12 148 LYS A N 1
ATOM 1192 C CA . LYS A 1 148 ? 12.072 6.179 -15.656 1.00 92.12 148 LYS A CA 1
ATOM 1193 C C . LYS A 1 148 ? 11.979 7.708 -15.482 1.00 92.12 148 LYS A C 1
ATOM 1195 O O . LYS A 1 148 ? 11.561 8.190 -14.439 1.00 92.12 148 LYS A O 1
ATOM 1200 N N . LYS A 1 149 ? 12.258 8.475 -16.544 1.00 91.88 149 LYS A N 1
ATOM 1201 C CA . LYS A 1 149 ? 12.120 9.947 -16.534 1.00 91.88 149 LYS A CA 1
ATOM 1202 C C . LYS A 1 149 ? 10.667 10.428 -16.495 1.00 91.88 149 LYS A C 1
ATOM 1204 O O . LYS A 1 149 ? 10.385 11.485 -15.947 1.00 91.88 149 LYS A O 1
ATOM 1209 N N . CYS A 1 150 ? 9.746 9.687 -17.109 1.00 92.31 150 CYS A N 1
ATOM 1210 C CA . CYS A 1 150 ? 8.328 10.042 -17.113 1.00 92.31 150 CYS A CA 1
ATOM 1211 C C . CYS A 1 150 ? 7.699 9.817 -15.735 1.00 92.31 150 CYS A C 1
ATOM 1213 O O . CYS A 1 150 ? 6.934 10.665 -15.294 1.00 92.31 150 CYS A O 1
ATOM 1215 N N . SER A 1 151 ? 8.068 8.741 -15.027 1.00 93.06 151 SER A N 1
ATOM 1216 C CA . SER A 1 151 ? 7.584 8.471 -13.663 1.00 93.06 151 SER A CA 1
ATOM 1217 C C . SER A 1 151 ? 7.973 9.544 -12.647 1.00 93.06 151 SER A C 1
ATOM 1219 O O . SER A 1 151 ? 7.282 9.720 -11.654 1.00 93.06 151 SER A O 1
ATOM 1221 N N . GLU A 1 152 ? 9.059 10.280 -12.882 1.00 91.56 152 GLU A N 1
ATOM 1222 C CA . GLU A 1 152 ? 9.481 11.385 -12.009 1.00 91.56 152 GLU A CA 1
ATOM 1223 C C . GLU A 1 152 ? 8.629 12.652 -12.209 1.00 91.56 152 GLU A C 1
ATOM 1225 O O . GLU A 1 152 ? 8.615 13.524 -11.345 1.00 91.56 152 GLU A O 1
ATOM 1230 N N . LYS A 1 153 ? 7.912 12.756 -13.338 1.00 89.19 153 LYS A N 1
ATOM 1231 C CA . LYS A 1 153 ? 7.109 13.927 -13.731 1.00 89.19 153 LYS A CA 1
ATOM 1232 C C . LYS A 1 153 ? 5.601 13.719 -13.612 1.00 89.19 153 LYS A C 1
ATOM 1234 O O . LYS A 1 153 ? 4.835 14.641 -13.879 1.00 89.19 153 LYS A O 1
ATOM 1239 N N . THR A 1 154 ? 5.156 12.520 -13.247 1.00 87.00 154 THR A N 1
ATOM 1240 C CA . THR A 1 154 ? 3.729 12.241 -13.041 1.00 87.00 154 THR A CA 1
ATOM 1241 C C . THR A 1 154 ? 3.182 13.030 -11.857 1.00 87.00 154 THR A C 1
ATOM 1243 O O . THR A 1 154 ? 3.869 13.188 -10.845 1.00 87.00 154 THR A O 1
ATOM 1246 N N . LEU A 1 155 ? 1.923 13.453 -11.950 1.00 87.62 155 LEU A N 1
ATOM 1247 C CA . LEU A 1 155 ? 1.221 14.082 -10.835 1.00 87.62 155 LEU A CA 1
ATOM 1248 C C . LEU A 1 155 ? 0.911 13.077 -9.710 1.00 87.62 155 LEU A C 1
ATOM 1250 O O . LEU A 1 155 ? 1.040 11.861 -9.853 1.00 87.62 155 LEU A O 1
ATOM 1254 N N . HIS A 1 156 ? 0.494 13.600 -8.557 1.00 87.38 156 HIS A N 1
ATOM 1255 C CA . HIS A 1 156 ? 0.030 12.807 -7.418 1.00 87.38 156 HIS A CA 1
ATOM 1256 C C . HIS A 1 156 ? -1.466 12.476 -7.542 1.00 87.38 156 HIS A C 1
ATOM 1258 O O . HIS A 1 156 ? -2.268 12.873 -6.699 1.00 87.38 156 HIS A O 1
ATOM 1264 N N . ASP A 1 157 ? -1.839 11.774 -8.605 1.00 85.81 157 ASP A N 1
ATOM 1265 C CA . ASP A 1 157 ? -3.218 11.426 -8.969 1.00 85.81 157 ASP A CA 1
ATOM 1266 C C . ASP A 1 157 ? -3.445 9.906 -9.063 1.00 85.81 157 ASP A C 1
ATOM 1268 O O . ASP A 1 157 ? -4.349 9.444 -9.757 1.00 85.81 157 ASP A O 1
ATOM 1272 N N . CYS A 1 158 ? -2.612 9.109 -8.389 1.00 87.06 158 CYS A N 1
ATOM 1273 C CA . CYS A 1 158 ? -2.697 7.656 -8.455 1.00 87.06 158 CYS A CA 1
ATOM 1274 C C . CYS A 1 158 ? -4.067 7.159 -7.970 1.00 87.06 158 CYS A C 1
ATOM 1276 O O . CYS A 1 158 ? -4.456 7.401 -6.824 1.00 87.06 158 CYS A O 1
ATOM 1278 N N . VAL A 1 159 ? -4.766 6.413 -8.830 1.00 85.56 159 VAL A N 1
ATOM 1279 C CA . VAL A 1 159 ? -6.014 5.713 -8.500 1.00 85.56 159 VAL A CA 1
ATOM 1280 C C . VAL A 1 159 ? -5.746 4.206 -8.487 1.00 85.56 159 VAL A C 1
ATOM 1282 O O . VAL A 1 159 ? -5.651 3.605 -9.559 1.00 85.56 159 VAL A O 1
ATOM 1285 N N . PRO A 1 160 ? -5.583 3.586 -7.304 1.00 84.25 160 PRO A N 1
ATOM 1286 C CA . PRO A 1 160 ? -5.334 2.153 -7.197 1.00 84.25 160 PRO A CA 1
ATOM 1287 C C . PRO A 1 160 ? -6.472 1.304 -7.781 1.00 84.25 160 PRO A C 1
ATOM 1289 O O . PRO A 1 160 ? -7.642 1.642 -7.611 1.00 84.25 160 PRO A O 1
ATOM 1292 N N . ASP A 1 161 ? -6.131 0.176 -8.407 1.00 78.69 161 ASP A N 1
ATOM 1293 C CA . ASP A 1 161 ? -7.078 -0.814 -8.946 1.00 78.69 161 ASP A CA 1
ATOM 1294 C C . ASP A 1 161 ? -6.795 -2.182 -8.296 1.00 78.69 161 ASP A C 1
ATOM 1296 O O . ASP A 1 161 ? -5.643 -2.615 -8.167 1.00 78.69 161 ASP A O 1
ATOM 1300 N N . CYS A 1 162 ? -7.856 -2.880 -7.880 1.00 76.88 162 CYS A N 1
ATOM 1301 C CA . CYS A 1 162 ? -7.789 -4.197 -7.245 1.00 76.88 162 CYS A CA 1
ATOM 1302 C C . CYS A 1 162 ? -7.065 -5.260 -8.092 1.00 76.88 162 CYS A C 1
ATOM 1304 O O . CYS A 1 162 ? -6.548 -6.232 -7.545 1.00 76.88 162 CYS A O 1
ATOM 1306 N N . LYS A 1 163 ? -6.955 -5.079 -9.415 1.00 78.62 163 LYS A N 1
ATOM 1307 C CA . LYS A 1 163 ? -6.155 -5.952 -10.293 1.00 78.62 163 LYS A CA 1
ATOM 1308 C C . LYS A 1 163 ? -4.664 -5.941 -9.951 1.00 78.62 163 LYS A C 1
ATOM 1310 O O . LYS A 1 163 ? -3.982 -6.953 -10.151 1.00 78.62 163 LYS A O 1
ATOM 1315 N N . TYR A 1 164 ? -4.153 -4.806 -9.479 1.00 78.12 164 TYR A N 1
ATOM 1316 C CA . TYR A 1 164 ? -2.734 -4.615 -9.173 1.00 78.12 164 TYR A CA 1
ATOM 1317 C C . TYR A 1 164 ? -2.458 -4.742 -7.671 1.00 78.12 164 TYR A C 1
ATOM 1319 O O . TYR A 1 164 ? -1.460 -5.356 -7.286 1.00 78.12 164 TYR A O 1
ATOM 1327 N N . VAL A 1 165 ? -3.396 -4.306 -6.823 1.00 78.50 165 VAL A N 1
ATOM 1328 C CA . VAL A 1 165 ? -3.341 -4.498 -5.365 1.00 78.50 165 VAL A CA 1
ATOM 1329 C C . VAL A 1 165 ? -3.765 -5.926 -5.000 1.00 78.50 165 VAL A C 1
ATOM 1331 O O . VAL A 1 165 ? -4.896 -6.184 -4.607 1.00 78.50 165 VAL A O 1
ATOM 1334 N N . LYS A 1 166 ? -2.848 -6.886 -5.161 1.00 71.56 166 LYS A N 1
ATOM 1335 C CA . LYS A 1 166 ? -3.155 -8.317 -4.961 1.00 71.56 166 LYS A CA 1
ATOM 1336 C C . LYS A 1 166 ? -3.265 -8.741 -3.496 1.00 71.56 166 LYS A C 1
ATOM 1338 O O . LYS A 1 166 ? -4.044 -9.631 -3.188 1.00 71.56 166 LYS A O 1
ATOM 1343 N N . ARG A 1 167 ? -2.473 -8.126 -2.614 1.00 82.56 167 ARG A N 1
ATOM 1344 C CA . ARG A 1 167 ? -2.423 -8.442 -1.177 1.00 82.56 167 ARG A CA 1
ATOM 1345 C C . ARG A 1 167 ? -3.386 -7.557 -0.387 1.00 82.56 167 ARG A C 1
ATOM 1347 O O . ARG A 1 167 ? -3.527 -6.379 -0.700 1.00 82.56 167 ARG A O 1
ATOM 1354 N N . MET A 1 168 ? -3.990 -8.106 0.664 1.00 84.88 168 MET A N 1
ATOM 1355 C CA . MET A 1 168 ? -4.873 -7.368 1.573 1.00 84.88 168 MET A CA 1
ATOM 1356 C C . MET A 1 168 ? -4.130 -6.911 2.832 1.00 84.88 168 MET A C 1
ATOM 1358 O O . MET A 1 168 ? -4.429 -5.850 3.377 1.00 84.88 168 MET A O 1
ATOM 1362 N N . PHE A 1 169 ? -3.154 -7.691 3.300 1.00 90.38 169 PHE A N 1
ATOM 1363 C CA . PHE A 1 169 ? -2.323 -7.367 4.458 1.00 90.38 169 PHE A CA 1
ATOM 1364 C C . PHE A 1 169 ? -1.061 -6.606 4.039 1.00 90.38 169 PHE A C 1
ATOM 1366 O O . PHE A 1 169 ? -0.509 -6.817 2.959 1.00 90.38 169 PHE A O 1
ATOM 1373 N N . GLY A 1 170 ? -0.568 -5.723 4.912 1.00 87.00 170 GLY A N 1
ATOM 1374 C CA . GLY A 1 170 ? 0.651 -4.956 4.628 1.00 87.00 170 GLY A CA 1
ATOM 1375 C C . GLY A 1 170 ? 0.495 -3.870 3.569 1.00 87.00 170 GLY A C 1
ATOM 1376 O O . GLY A 1 170 ? 1.493 -3.364 3.063 1.00 87.00 170 GLY A O 1
ATOM 1377 N N . VAL A 1 171 ? -0.743 -3.513 3.234 1.00 86.62 171 VAL A N 1
ATOM 1378 C CA . VAL A 1 171 ? -1.081 -2.425 2.316 1.00 86.62 171 VAL A CA 1
ATOM 1379 C C . VAL A 1 171 ? -1.624 -1.257 3.126 1.00 86.62 171 VAL A C 1
ATOM 1381 O O . VAL A 1 171 ? -2.323 -1.451 4.120 1.00 86.62 171 VAL A O 1
ATOM 1384 N N . ASP A 1 172 ? -1.279 -0.038 2.720 1.00 88.50 172 ASP A N 1
ATOM 1385 C CA . ASP A 1 172 ? -1.841 1.168 3.319 1.00 88.50 172 ASP A CA 1
ATOM 1386 C C . ASP A 1 172 ? -3.382 1.174 3.202 1.00 88.50 172 ASP A C 1
ATOM 1388 O O . ASP A 1 172 ? -3.944 0.834 2.158 1.00 88.50 172 ASP A O 1
ATOM 1392 N N . ILE A 1 173 ? -4.069 1.571 4.278 1.00 90.12 173 ILE A N 1
ATOM 1393 C CA . ILE A 1 173 ? -5.538 1.523 4.364 1.00 90.12 173 ILE A CA 1
ATOM 1394 C C . ILE A 1 173 ? -6.183 2.336 3.243 1.00 90.12 173 ILE A C 1
ATOM 1396 O O . ILE A 1 173 ? -7.118 1.858 2.606 1.00 90.12 173 ILE A O 1
ATOM 1400 N N . THR A 1 174 ? -5.668 3.537 2.973 1.00 88.19 174 THR A N 1
ATOM 1401 C CA . THR A 1 174 ? -6.215 4.422 1.937 1.00 88.19 174 THR A CA 1
ATOM 1402 C C . THR A 1 174 ? -6.150 3.746 0.569 1.00 88.19 174 THR A C 1
ATOM 1404 O O . THR A 1 174 ? -7.117 3.762 -0.187 1.00 88.19 174 THR A O 1
ATOM 1407 N N . THR A 1 175 ? -5.029 3.083 0.281 1.00 85.94 175 THR A N 1
ATOM 1408 C CA . THR A 1 175 ? -4.818 2.272 -0.929 1.00 85.94 175 THR A CA 1
ATOM 1409 C C . THR A 1 175 ? -5.847 1.173 -1.083 1.00 85.94 175 THR A C 1
ATOM 1411 O O . THR A 1 175 ? -6.471 1.057 -2.135 1.00 85.94 175 THR A O 1
ATOM 1414 N N . LEU A 1 176 ? -6.021 0.378 -0.031 1.00 87.25 176 LEU A N 1
ATOM 1415 C CA . LEU A 1 176 ? -6.897 -0.780 -0.066 1.00 87.25 176 LEU A CA 1
ATOM 1416 C C . LEU A 1 176 ? -8.362 -0.346 -0.222 1.00 87.25 176 LEU A C 1
ATOM 1418 O O . LEU A 1 176 ? -9.072 -0.869 -1.077 1.00 87.25 176 LEU A O 1
ATOM 1422 N N . CYS A 1 177 ? -8.790 0.666 0.533 1.00 88.62 177 CYS A N 1
ATOM 1423 C CA . CYS A 1 177 ? -10.121 1.262 0.423 1.00 88.62 177 CYS A CA 1
ATOM 1424 C C . CYS A 1 177 ? -10.402 1.793 -0.993 1.00 88.62 177 CYS A C 1
ATOM 1426 O O . CYS A 1 177 ? -11.439 1.490 -1.581 1.00 88.62 177 CYS A O 1
ATOM 1428 N N . MET A 1 178 ? -9.455 2.526 -1.592 1.00 84.56 178 MET A N 1
ATOM 1429 C CA . MET A 1 178 ? -9.610 3.049 -2.954 1.00 84.56 178 MET A CA 1
ATOM 1430 C C . MET A 1 178 ? -9.715 1.942 -4.006 1.00 84.56 178 MET A C 1
ATOM 1432 O O . MET A 1 178 ? -10.608 2.017 -4.854 1.00 84.56 178 MET A O 1
ATOM 1436 N N . ALA A 1 179 ? -8.844 0.929 -3.919 1.00 83.81 179 ALA A N 1
ATOM 1437 C CA . ALA A 1 179 ? -8.779 -0.191 -4.857 1.00 83.81 179 ALA A CA 1
ATOM 1438 C C . ALA A 1 179 ? -10.046 -1.057 -4.834 1.00 83.81 179 ALA A C 1
ATOM 1440 O O . ALA A 1 179 ? -10.514 -1.497 -5.882 1.00 83.81 179 ALA A O 1
ATOM 1441 N N . HIS A 1 180 ? -10.614 -1.289 -3.648 1.00 83.25 180 HIS A N 1
ATOM 1442 C CA . HIS A 1 180 ? -11.846 -2.068 -3.484 1.00 83.25 180 HIS A CA 1
ATOM 1443 C C . HIS A 1 180 ? -13.122 -1.220 -3.553 1.00 83.25 180 HIS A C 1
ATOM 1445 O O . HIS A 1 180 ? -14.219 -1.772 -3.580 1.00 83.25 180 HIS A O 1
ATOM 1451 N N . GLY A 1 181 ? -12.997 0.109 -3.591 1.00 83.75 181 GLY A N 1
ATOM 1452 C CA . GLY A 1 181 ? -14.127 1.032 -3.589 1.00 83.75 181 GLY A CA 1
ATOM 1453 C C . GLY A 1 181 ? -14.968 0.976 -2.316 1.00 83.75 181 GLY A C 1
ATOM 1454 O O . GLY A 1 181 ? -16.184 1.123 -2.385 1.00 83.75 181 GLY A O 1
ATOM 1455 N N . THR A 1 182 ? -14.322 0.759 -1.171 1.00 87.38 182 THR A N 1
ATOM 1456 C CA . THR A 1 182 ? -14.959 0.689 0.148 1.00 87.38 182 THR A CA 1
ATOM 1457 C C . THR A 1 182 ? -14.403 1.767 1.072 1.00 87.38 182 THR A C 1
ATOM 1459 O O . THR A 1 182 ? -13.245 2.150 0.955 1.00 87.38 182 THR A O 1
ATOM 1462 N N . ASP A 1 183 ? -15.200 2.234 2.033 1.00 88.19 183 ASP A N 1
ATOM 1463 C CA . ASP A 1 183 ? -14.742 3.230 3.017 1.00 88.19 183 ASP A CA 1
ATOM 1464 C C . ASP A 1 183 ? -13.917 2.606 4.156 1.00 88.19 183 ASP A C 1
ATOM 1466 O O . ASP A 1 183 ? -13.072 3.256 4.773 1.00 88.19 183 ASP A O 1
ATOM 1470 N N . ILE A 1 184 ? -14.159 1.320 4.426 1.00 92.31 184 ILE A N 1
ATOM 1471 C CA . ILE A 1 184 ? -13.464 0.504 5.426 1.00 92.31 184 ILE A CA 1
ATOM 1472 C C . ILE A 1 184 ? -12.821 -0.684 4.697 1.00 92.31 184 ILE A C 1
ATOM 1474 O O . ILE A 1 184 ? -13.453 -1.251 3.797 1.00 92.31 184 ILE A O 1
ATOM 1478 N N . PRO A 1 185 ? -11.600 -1.108 5.074 1.00 92.50 185 PRO A N 1
ATOM 1479 C CA . PRO A 1 185 ? -10.996 -2.320 4.542 1.00 92.50 185 PRO A CA 1
ATOM 1480 C C . PRO A 1 185 ? -11.926 -3.536 4.674 1.00 92.50 185 PRO A C 1
ATOM 1482 O O . PRO A 1 185 ? -12.383 -3.819 5.788 1.00 92.50 185 PRO A O 1
ATOM 1485 N N . PRO A 1 186 ? -12.161 -4.317 3.601 1.00 90.75 186 PRO A N 1
ATOM 1486 C CA . PRO A 1 186 ? -13.102 -5.438 3.642 1.00 90.75 186 PRO A CA 1
ATOM 1487 C C . PRO A 1 186 ? -12.800 -6.443 4.761 1.00 90.75 186 PRO A C 1
ATOM 1489 O O . PRO A 1 186 ? -13.704 -6.889 5.462 1.00 90.75 186 PRO A O 1
ATOM 1492 N N . ILE A 1 187 ? -11.517 -6.735 4.999 1.00 92.31 187 ILE A N 1
ATOM 1493 C CA . ILE A 1 187 ? -11.071 -7.646 6.062 1.00 92.31 187 ILE A CA 1
ATOM 1494 C C . ILE A 1 187 ? -11.424 -7.145 7.469 1.00 92.31 187 ILE A C 1
ATOM 1496 O O . ILE A 1 187 ? -11.753 -7.948 8.341 1.00 92.31 187 ILE A O 1
ATOM 1500 N N . VAL A 1 188 ? -11.413 -5.827 7.692 1.00 95.44 188 VAL A N 1
ATOM 1501 C CA . VAL A 1 188 ? -11.789 -5.225 8.977 1.00 95.44 188 VAL A CA 1
ATOM 1502 C C . VAL A 1 188 ? -13.288 -5.382 9.194 1.00 95.44 188 VAL A C 1
ATOM 1504 O O . VAL A 1 188 ? -13.697 -5.868 10.246 1.00 95.44 188 VAL A O 1
ATOM 1507 N N . SER A 1 189 ? -14.101 -5.046 8.189 1.00 94.56 189 SER A N 1
ATOM 1508 C CA . SER A 1 189 ? -15.557 -5.203 8.252 1.00 94.56 189 SER A CA 1
ATOM 1509 C C . SER A 1 189 ? -15.973 -6.660 8.454 1.00 94.56 189 SER A C 1
ATOM 1511 O O . SER A 1 189 ? -16.807 -6.936 9.313 1.00 94.56 189 SER A O 1
ATOM 1513 N N . LEU A 1 190 ? -15.364 -7.599 7.723 1.00 93.88 190 LEU A N 1
ATOM 1514 C CA . LEU A 1 190 ? -15.635 -9.033 7.860 1.00 93.88 190 LEU A CA 1
ATOM 1515 C C . LEU A 1 190 ? -15.309 -9.537 9.271 1.00 93.88 190 LEU A C 1
ATOM 1517 O O . LEU A 1 190 ? -16.158 -10.157 9.909 1.00 93.88 190 LEU A O 1
ATOM 1521 N N . CYS A 1 191 ? -14.118 -9.225 9.792 1.00 96.31 191 CYS A N 1
ATOM 1522 C CA . CYS A 1 191 ? -13.733 -9.636 11.143 1.00 96.31 191 CYS A CA 1
ATOM 1523 C C . CYS A 1 191 ? -14.639 -9.023 12.220 1.00 96.31 191 CYS A C 1
ATOM 1525 O O . CYS A 1 191 ? -15.040 -9.724 13.147 1.00 96.31 191 CYS A O 1
ATOM 1527 N N . ILE A 1 192 ? -14.963 -7.728 12.114 1.00 97.25 192 ILE A N 1
ATOM 1528 C CA . ILE A 1 192 ? -15.846 -7.038 13.066 1.00 97.25 192 ILE A CA 1
ATOM 1529 C C . ILE A 1 192 ? -17.228 -7.694 13.070 1.00 97.25 192 ILE A C 1
ATOM 1531 O O . ILE A 1 192 ? -17.712 -8.074 14.135 1.00 97.25 192 ILE A O 1
ATOM 1535 N N . ASN A 1 193 ? -17.833 -7.884 11.896 1.00 96.25 193 ASN A N 1
ATOM 1536 C CA . ASN A 1 193 ? -19.165 -8.476 11.774 1.00 96.25 193 ASN A CA 1
ATOM 1537 C C . ASN A 1 193 ? -19.211 -9.895 12.353 1.00 96.25 193 ASN A C 1
ATOM 1539 O O . ASN A 1 193 ? -20.148 -10.240 13.074 1.00 96.25 193 ASN A O 1
ATOM 1543 N N . GLU A 1 194 ? -18.182 -10.699 12.100 1.00 96.25 194 GLU A N 1
ATOM 1544 C CA . GLU A 1 194 ? -18.098 -12.065 12.612 1.00 96.25 194 GLU A CA 1
ATOM 1545 C C . GLU A 1 194 ? -17.983 -12.102 14.148 1.00 96.25 194 GLU A C 1
ATOM 1547 O O . GLU A 1 194 ? -18.701 -12.844 14.830 1.00 96.25 194 GLU A O 1
ATOM 1552 N N . VAL A 1 195 ? -17.133 -11.245 14.724 1.00 96.81 195 VAL A N 1
ATOM 1553 C CA . VAL A 1 195 ? -16.988 -11.122 16.184 1.00 96.81 195 VAL A CA 1
ATOM 1554 C C . VAL A 1 195 ? -18.267 -10.596 16.828 1.00 96.81 195 VAL A C 1
ATOM 1556 O O . VAL A 1 195 ? -18.649 -11.063 17.901 1.00 96.81 195 VAL A O 1
ATOM 1559 N N . GLU A 1 196 ? -18.973 -9.668 16.188 1.00 96.56 196 GLU A N 1
ATOM 1560 C CA . GLU A 1 196 ? -20.256 -9.182 16.697 1.00 96.56 196 GLU A CA 1
ATOM 1561 C C . GLU A 1 196 ? -21.374 -10.222 16.614 1.00 96.56 196 GLU A C 1
ATOM 1563 O O . GLU A 1 196 ? -22.250 -10.235 17.478 1.00 96.56 196 GLU A O 1
ATOM 1568 N N . THR A 1 197 ? -21.332 -11.108 15.619 1.00 95.75 197 THR A N 1
ATOM 1569 C CA . THR A 1 197 ? -22.373 -12.119 15.399 1.00 95.75 197 THR A CA 1
ATOM 1570 C C . THR A 1 197 ? -22.326 -13.227 16.450 1.00 95.75 197 THR A C 1
ATOM 1572 O O . THR A 1 197 ? -23.368 -13.603 16.986 1.00 95.75 197 THR A O 1
ATOM 1575 N N . ARG A 1 198 ? -21.134 -13.734 16.798 1.00 95.69 198 ARG A N 1
ATOM 1576 C CA . ARG A 1 198 ? -20.999 -14.864 17.746 1.00 95.69 198 ARG A CA 1
ATOM 1577 C C . ARG A 1 198 ? -20.027 -14.659 18.910 1.00 95.69 198 ARG A C 1
ATOM 1579 O O . ARG A 1 198 ? -20.070 -15.417 19.874 1.00 95.69 198 ARG A O 1
ATOM 1586 N N . GLY A 1 199 ? -19.157 -13.652 18.854 1.00 93.62 199 GLY A N 1
ATOM 1587 C CA . GLY A 1 199 ? -18.065 -13.454 19.817 1.00 93.62 199 GLY A CA 1
ATOM 1588 C C . GLY A 1 199 ? -18.404 -12.607 21.047 1.00 93.62 199 GLY A C 1
ATOM 1589 O O . GLY A 1 199 ? -17.690 -12.684 22.043 1.00 93.62 199 GLY A O 1
ATOM 1590 N N . LEU A 1 200 ? -19.491 -11.822 21.032 1.00 95.56 200 LEU A N 1
ATOM 1591 C CA . LEU A 1 200 ? -19.775 -10.820 22.081 1.00 95.56 200 LEU A CA 1
ATOM 1592 C C . LEU A 1 200 ? -19.928 -11.392 23.495 1.00 95.56 200 LEU A C 1
ATOM 1594 O O . LEU A 1 200 ? -19.664 -10.686 24.466 1.00 95.56 200 LEU A O 1
ATOM 1598 N N . ASN A 1 201 ? -20.351 -12.650 23.619 1.00 95.25 201 ASN A N 1
ATOM 1599 C CA . ASN A 1 201 ? -20.564 -13.310 24.908 1.00 95.25 201 ASN A CA 1
ATOM 1600 C C . ASN A 1 201 ? -19.408 -14.241 25.312 1.00 95.25 201 ASN A C 1
ATOM 1602 O O . ASN A 1 201 ? -19.479 -14.845 26.380 1.00 95.25 201 ASN A O 1
ATOM 1606 N N . VAL A 1 202 ? -18.371 -14.376 24.478 1.00 96.12 202 VAL A N 1
ATOM 1607 C CA . VAL A 1 202 ? -17.248 -15.293 24.712 1.00 96.12 202 VAL A CA 1
ATOM 1608 C C . VAL A 1 202 ? -16.262 -14.670 25.693 1.00 96.12 202 VAL A C 1
ATOM 1610 O O . VAL A 1 202 ? -15.803 -13.544 25.500 1.00 96.12 202 VAL A O 1
ATOM 1613 N N . GLU A 1 203 ? -15.935 -15.399 26.757 1.00 96.25 203 GLU A N 1
ATOM 1614 C CA . GLU A 1 203 ? -15.019 -14.924 27.791 1.00 96.25 203 GLU A CA 1
ATOM 1615 C C . GLU A 1 203 ? -13.622 -14.630 27.227 1.00 96.25 203 GLU A C 1
ATOM 1617 O O . GLU A 1 203 ? -13.057 -15.404 26.456 1.00 96.25 203 GLU A O 1
ATOM 1622 N N . GLY A 1 204 ? -13.055 -13.481 27.597 1.00 94.44 204 GLY A N 1
ATOM 1623 C CA . GLY A 1 204 ? -11.702 -13.112 27.190 1.00 94.44 204 GLY A CA 1
ATOM 1624 C C . GLY A 1 204 ? -11.555 -12.788 25.700 1.00 94.44 204 GLY A C 1
ATOM 1625 O O . GLY A 1 204 ? -10.442 -12.874 25.174 1.00 94.44 204 GLY A O 1
ATOM 1626 N N . ILE A 1 205 ? -12.636 -12.408 25.007 1.00 96.44 205 ILE A N 1
ATOM 1627 C CA . ILE A 1 205 ? -12.587 -11.967 23.605 1.00 96.44 205 ILE A CA 1
ATOM 1628 C C . ILE A 1 205 ? -11.505 -10.882 23.407 1.00 96.44 205 ILE A C 1
ATOM 1630 O O . ILE A 1 205 ? -11.316 -10.007 24.248 1.00 96.44 205 ILE A O 1
ATOM 1634 N N . TYR A 1 206 ? -10.720 -10.980 22.330 1.00 96.50 206 TYR A N 1
ATOM 1635 C CA . TYR A 1 206 ? -9.483 -10.211 22.076 1.00 96.50 206 TYR A CA 1
ATOM 1636 C C . TYR A 1 206 ? -8.298 -10.401 23.039 1.00 96.50 206 TYR A C 1
ATOM 1638 O O . TYR A 1 206 ? -7.166 -10.134 22.621 1.00 96.50 206 TYR A O 1
ATOM 1646 N N . ARG A 1 207 ? -8.500 -10.875 24.274 1.00 95.38 207 ARG A N 1
ATOM 1647 C CA . ARG A 1 207 ? -7.419 -11.182 25.228 1.00 95.38 207 ARG A CA 1
ATOM 1648 C C . ARG A 1 207 ? -6.794 -12.545 24.959 1.00 95.38 207 ARG A C 1
ATOM 1650 O O . ARG A 1 207 ? -5.572 -12.648 24.920 1.00 95.38 207 ARG A O 1
ATOM 1657 N N . VAL A 1 208 ? -7.627 -13.568 24.786 1.00 95.31 208 VAL A N 1
ATOM 1658 C CA . VAL A 1 208 ? -7.189 -14.926 24.449 1.00 95.31 208 VAL A CA 1
ATOM 1659 C C . VAL A 1 208 ? -6.698 -14.948 23.001 1.00 95.31 208 VAL A C 1
ATOM 1661 O O . VAL A 1 208 ? -7.305 -14.343 22.112 1.00 95.31 208 VAL A O 1
ATOM 1664 N N . SER A 1 209 ? -5.566 -15.612 22.778 1.00 92.12 209 SER A N 1
ATOM 1665 C CA . SER A 1 209 ? -4.978 -15.799 21.451 1.00 92.12 209 SER A CA 1
ATOM 1666 C C . SER A 1 209 ? -5.530 -17.069 20.816 1.00 92.12 209 SER A C 1
ATOM 1668 O O . SER A 1 209 ? -5.469 -18.129 21.433 1.00 92.12 209 SER A O 1
ATOM 1670 N N . GLY A 1 210 ? -6.033 -16.961 19.586 1.00 92.69 210 GLY A N 1
ATOM 1671 C CA . GLY A 1 210 ? -6.387 -18.131 18.783 1.00 92.69 210 GLY A CA 1
ATOM 1672 C C . GLY A 1 210 ? -5.175 -18.785 18.118 1.00 92.69 210 GLY A C 1
ATOM 1673 O O . GLY A 1 210 ? -4.033 -18.345 18.280 1.00 92.69 210 GLY A O 1
ATOM 1674 N N . SER A 1 211 ? -5.438 -19.820 17.319 1.00 94.56 211 SER A N 1
ATOM 1675 C CA . SER A 1 211 ? -4.402 -20.564 16.585 1.00 94.56 211 SER A CA 1
ATOM 1676 C C . SER A 1 211 ? -3.637 -19.679 15.591 1.00 94.56 211 SER A C 1
ATOM 1678 O O . SER A 1 211 ? -4.234 -19.115 14.670 1.00 94.56 211 SER A O 1
ATOM 1680 N N . TYR A 1 212 ? -2.311 -19.587 15.757 1.00 91.88 212 TYR A N 1
ATOM 1681 C CA . TYR A 1 212 ? -1.431 -18.812 14.873 1.00 91.88 212 TYR A CA 1
ATOM 1682 C C . TYR A 1 212 ? -1.380 -19.378 13.454 1.00 91.88 212 TYR A C 1
ATOM 1684 O O . TYR A 1 212 ? -1.540 -18.630 12.492 1.00 91.88 212 TYR A O 1
ATOM 1692 N N . ASP A 1 213 ? -1.278 -20.699 13.320 1.00 93.00 213 ASP A N 1
ATOM 1693 C CA . ASP A 1 213 ? -1.225 -21.359 12.013 1.00 93.00 213 ASP A CA 1
ATOM 1694 C C . ASP A 1 213 ? -2.507 -21.127 11.207 1.00 93.00 213 ASP A C 1
ATOM 1696 O O . ASP A 1 213 ? -2.467 -20.969 9.987 1.00 93.00 213 ASP A O 1
ATOM 1700 N N . HIS A 1 214 ? -3.664 -21.077 11.876 1.00 93.50 214 HIS A N 1
ATOM 1701 C CA . HIS A 1 214 ? -4.927 -20.746 11.215 1.00 93.50 214 HIS A CA 1
ATOM 1702 C C . HIS A 1 214 ? -4.990 -19.273 10.807 1.00 93.50 214 HIS A C 1
ATOM 1704 O O . HIS A 1 214 ? -5.472 -18.979 9.716 1.00 93.50 214 HIS A O 1
ATOM 1710 N N . MET A 1 215 ? -4.471 -18.353 11.629 1.00 92.94 215 MET A N 1
ATOM 1711 C CA . MET A 1 215 ? -4.384 -16.937 11.253 1.00 92.94 215 MET A CA 1
ATOM 1712 C C . MET A 1 215 ? -3.512 -16.733 10.010 1.00 92.94 215 MET A C 1
ATOM 1714 O O . MET A 1 215 ? -3.920 -16.006 9.107 1.00 92.94 215 MET A O 1
ATOM 1718 N N . GLU A 1 216 ? -2.352 -17.389 9.929 1.00 91.50 216 GLU A N 1
ATOM 1719 C CA . GLU A 1 216 ? -1.455 -17.240 8.776 1.00 91.50 216 GLU A CA 1
ATOM 1720 C C . GLU A 1 216 ? -2.069 -17.838 7.500 1.00 91.50 216 GLU A C 1
ATOM 1722 O O . GLU A 1 216 ? -1.980 -17.233 6.433 1.00 91.50 216 GLU A O 1
ATOM 1727 N N . LYS A 1 217 ? -2.782 -18.970 7.607 1.00 91.75 217 LYS A N 1
ATOM 1728 C CA . LYS A 1 217 ? -3.553 -19.542 6.488 1.00 91.75 217 LYS A CA 1
ATOM 1729 C C . LYS A 1 217 ? -4.649 -18.592 6.000 1.00 91.75 217 LYS A C 1
ATOM 1731 O O . LYS A 1 217 ? -4.745 -18.352 4.800 1.00 91.75 217 LYS A O 1
ATOM 1736 N N . LEU A 1 218 ? -5.442 -18.021 6.910 1.00 92.31 218 LEU A N 1
ATOM 1737 C CA . LEU A 1 218 ? -6.495 -17.057 6.559 1.00 92.31 218 LEU A CA 1
ATOM 1738 C C . LEU A 1 218 ? -5.910 -15.805 5.899 1.00 92.31 218 LEU A C 1
ATOM 1740 O O . LEU A 1 218 ? -6.442 -15.327 4.899 1.00 92.31 218 LEU A O 1
ATOM 1744 N N . LYS A 1 219 ? -4.780 -15.306 6.411 1.00 91.38 219 LYS A N 1
ATOM 1745 C CA . LYS A 1 219 ? -4.038 -14.200 5.802 1.00 91.38 219 LYS A CA 1
ATOM 1746 C C . LYS A 1 219 ? -3.607 -14.530 4.370 1.00 91.38 219 LYS A C 1
ATOM 1748 O O . LYS A 1 219 ? -3.861 -13.732 3.475 1.00 91.38 219 LYS A O 1
ATOM 1753 N N . GLN A 1 220 ? -3.014 -15.702 4.130 1.00 89.62 220 GLN A N 1
ATOM 1754 C CA . GLN A 1 220 ? -2.604 -16.131 2.784 1.00 89.62 220 GLN A CA 1
ATOM 1755 C C . GLN A 1 220 ? -3.787 -16.249 1.812 1.00 89.62 220 GLN A C 1
ATOM 1757 O O . GLN A 1 220 ? -3.657 -15.880 0.644 1.00 89.62 220 GLN A O 1
ATOM 1762 N N . GLN A 1 221 ? -4.940 -16.731 2.285 1.00 89.06 221 GLN A N 1
ATOM 1763 C CA . GLN A 1 221 ? -6.166 -16.798 1.482 1.00 89.06 221 GLN A CA 1
ATOM 1764 C C . GLN A 1 221 ? -6.668 -15.397 1.108 1.00 89.06 221 GLN A C 1
ATOM 1766 O O . GLN A 1 221 ? -6.948 -15.146 -0.065 1.00 89.06 221 GLN A O 1
ATOM 1771 N N . CYS A 1 222 ? -6.691 -14.467 2.071 1.00 87.12 222 CYS A N 1
ATOM 1772 C CA . CYS A 1 222 ? -7.027 -13.061 1.824 1.00 87.12 222 CYS A CA 1
ATOM 1773 C C . CYS A 1 222 ? -6.061 -12.423 0.809 1.00 87.12 222 CYS A C 1
ATOM 1775 O O . CYS A 1 222 ? -6.496 -11.822 -0.167 1.00 87.12 222 CYS A O 1
ATOM 1777 N N . ASP A 1 223 ? -4.749 -12.605 0.992 1.00 86.12 223 ASP A N 1
ATOM 1778 C CA . ASP A 1 223 ? -3.709 -12.049 0.111 1.00 86.12 223 ASP A CA 1
ATOM 1779 C C . ASP A 1 223 ? -3.693 -12.668 -1.298 1.00 86.12 223 ASP A C 1
ATOM 1781 O O . ASP A 1 223 ? -3.072 -12.123 -2.207 1.00 86.12 223 ASP A O 1
ATOM 1785 N N . SER A 1 224 ? -4.359 -13.807 -1.489 1.00 81.69 224 SER A N 1
ATOM 1786 C CA . SER A 1 224 ? -4.529 -14.451 -2.797 1.00 81.69 224 SER A CA 1
ATOM 1787 C C . SER A 1 224 ? -5.855 -14.077 -3.470 1.00 81.69 224 SER A C 1
ATOM 1789 O O . SER A 1 224 ? -6.207 -14.671 -4.490 1.00 81.69 224 SER A O 1
ATOM 1791 N N . ASN A 1 225 ? -6.602 -13.124 -2.895 1.00 72.38 225 ASN A N 1
ATOM 1792 C CA . ASN A 1 225 ? -7.946 -12.719 -3.310 1.00 72.38 225 ASN A CA 1
ATOM 1793 C C . ASN A 1 225 ? -8.930 -13.906 -3.402 1.00 72.38 225 ASN A C 1
ATOM 1795 O O . ASN A 1 225 ? -9.824 -13.933 -4.250 1.00 72.38 225 ASN A O 1
ATOM 1799 N N . GLN A 1 226 ? -8.737 -14.921 -2.552 1.00 78.19 226 GLN A N 1
ATOM 1800 C CA . GLN A 1 226 ? -9.670 -16.035 -2.415 1.00 78.19 226 GLN A CA 1
ATOM 1801 C C . GLN A 1 226 ? -10.834 -15.620 -1.515 1.00 78.19 226 GLN A C 1
ATOM 1803 O O . GLN A 1 226 ? -10.676 -14.813 -0.601 1.00 78.19 226 GLN A O 1
ATOM 1808 N N . PHE A 1 227 ? -12.010 -16.200 -1.753 1.00 78.62 227 PHE A N 1
ATOM 1809 C CA . PHE A 1 227 ? -13.145 -16.014 -0.857 1.00 78.62 227 PHE A CA 1
ATOM 1810 C C . PHE A 1 227 ? -12.832 -16.641 0.508 1.00 78.62 227 PHE A C 1
ATOM 1812 O O . PHE A 1 227 ? -12.550 -17.838 0.591 1.00 78.62 227 PHE A O 1
ATOM 1819 N N . VAL A 1 228 ? -12.883 -15.831 1.566 1.00 84.50 228 VAL A N 1
ATOM 1820 C CA . VAL A 1 228 ? -12.645 -16.274 2.943 1.00 84.50 228 VAL A CA 1
ATOM 1821 C C . VAL A 1 228 ? -13.959 -16.262 3.705 1.00 84.50 228 VAL A C 1
ATOM 1823 O O . VAL A 1 228 ? -14.505 -15.201 4.006 1.00 84.50 228 VAL A O 1
ATOM 1826 N N . ASP A 1 229 ? -14.440 -17.454 4.043 1.00 86.38 229 ASP A N 1
ATOM 1827 C CA . ASP A 1 229 ? -15.586 -17.626 4.926 1.00 86.38 229 ASP A CA 1
ATOM 1828 C C . ASP A 1 229 ? -15.124 -17.684 6.389 1.00 86.38 229 ASP A C 1
ATOM 1830 O O . ASP A 1 229 ? -14.634 -18.708 6.872 1.00 86.38 229 ASP A O 1
ATOM 1834 N N . LEU A 1 230 ? -15.268 -16.567 7.107 1.00 89.56 230 LEU A N 1
ATOM 1835 C CA . LEU A 1 230 ? -14.922 -16.500 8.529 1.00 89.56 230 LEU A CA 1
ATOM 1836 C C . LEU A 1 230 ? -15.907 -17.277 9.419 1.00 89.56 230 LEU A C 1
ATOM 1838 O O . LEU A 1 230 ? -15.532 -17.643 10.537 1.00 89.56 230 LEU A O 1
ATOM 1842 N N . ALA A 1 231 ? -17.115 -17.586 8.933 1.00 88.44 231 ALA A N 1
ATOM 1843 C CA . ALA A 1 231 ? -18.092 -18.375 9.680 1.00 88.44 231 ALA A CA 1
ATOM 1844 C C . ALA A 1 231 ? -17.666 -19.848 9.795 1.00 88.44 231 ALA A C 1
ATOM 1846 O O . ALA A 1 231 ? -17.969 -20.513 10.787 1.00 88.44 231 ALA A O 1
ATOM 1847 N N . ALA A 1 232 ? -16.890 -20.349 8.827 1.00 89.81 232 ALA A N 1
ATOM 1848 C CA . ALA A 1 232 ? -16.315 -21.693 8.861 1.00 89.81 232 ALA A CA 1
ATOM 1849 C C . ALA A 1 232 ? -15.198 -21.855 9.915 1.00 89.81 232 ALA A C 1
ATOM 1851 O O . ALA A 1 232 ? -14.815 -22.976 10.261 1.00 89.81 232 ALA A O 1
ATOM 1852 N N . VAL A 1 233 ? -14.654 -20.755 10.448 1.00 91.38 233 VAL A N 1
ATOM 1853 C CA . VAL A 1 233 ? -13.578 -20.791 11.446 1.00 91.38 233 VAL A CA 1
ATOM 1854 C C . VAL A 1 233 ? -14.163 -21.103 12.823 1.00 91.38 233 VAL A C 1
ATOM 1856 O O . VAL A 1 233 ? -14.776 -20.246 13.453 1.00 91.38 233 VAL A O 1
ATOM 1859 N N . ALA A 1 234 ? -13.937 -22.310 13.344 1.00 90.25 234 ALA A N 1
ATOM 1860 C CA . ALA A 1 234 ? -14.507 -22.729 14.629 1.00 90.25 234 ALA A CA 1
ATOM 1861 C C . ALA A 1 234 ? -14.116 -21.809 15.808 1.00 90.25 234 ALA A C 1
ATOM 1863 O O . ALA A 1 234 ? -14.980 -21.396 16.580 1.00 90.25 234 ALA A O 1
ATOM 1864 N N . ASP A 1 235 ? -12.837 -21.436 15.920 1.00 93.81 235 ASP A N 1
ATOM 1865 C CA . ASP A 1 235 ? -12.326 -20.588 17.004 1.00 93.81 235 ASP A CA 1
ATOM 1866 C C . ASP A 1 235 ? -12.463 -19.089 16.684 1.00 93.81 235 ASP A C 1
ATOM 1868 O O . ASP A 1 235 ? -11.790 -18.555 15.799 1.00 93.81 235 ASP A O 1
ATOM 1872 N N . ILE A 1 236 ? -13.296 -18.377 17.448 1.00 96.06 236 ILE A N 1
ATOM 1873 C CA . ILE A 1 236 ? -13.469 -16.928 17.291 1.00 96.06 236 ILE A CA 1
ATOM 1874 C C . ILE A 1 236 ? -12.214 -16.138 17.689 1.00 96.06 236 ILE A C 1
ATOM 1876 O O . ILE A 1 236 ? -11.968 -15.054 17.155 1.00 96.06 236 ILE A O 1
ATOM 1880 N N . HIS A 1 237 ? -11.373 -16.675 18.580 1.00 96.69 237 HIS A N 1
ATOM 1881 C CA . HIS A 1 237 ? -10.135 -16.013 18.985 1.00 96.69 237 HIS A CA 1
ATOM 1882 C C . HIS A 1 237 ? -9.131 -15.938 17.827 1.00 96.69 237 HIS A C 1
ATOM 1884 O O . HIS A 1 237 ? -8.335 -14.994 17.777 1.00 96.69 237 HIS A O 1
ATOM 1890 N N . THR A 1 238 ? -9.205 -16.858 16.856 1.00 96.19 238 THR A N 1
ATOM 1891 C CA . THR A 1 238 ? -8.465 -16.770 15.589 1.00 96.19 238 THR A CA 1
ATOM 1892 C C . THR A 1 238 ? -8.919 -15.559 14.772 1.00 96.19 238 THR A C 1
ATOM 1894 O O . THR A 1 238 ? -8.068 -14.815 14.295 1.00 96.19 238 THR A O 1
ATOM 1897 N N . VAL A 1 239 ? -10.226 -15.289 14.670 1.00 96.56 239 VAL A N 1
ATOM 1898 C CA . VAL A 1 239 ? -10.757 -14.108 13.953 1.00 96.56 239 VAL A CA 1
ATOM 1899 C C . VAL A 1 239 ? -10.359 -12.808 14.661 1.00 96.56 239 VAL A C 1
ATOM 1901 O O . VAL A 1 239 ? -9.875 -11.868 14.029 1.00 96.56 239 VAL A O 1
ATOM 1904 N N . CYS A 1 240 ? -10.456 -12.765 15.994 1.00 96.69 240 CYS A N 1
ATOM 1905 C CA . CYS A 1 240 ? -9.963 -11.635 16.788 1.00 96.69 240 CYS A CA 1
ATOM 1906 C C . CYS A 1 240 ? -8.463 -11.393 16.589 1.00 96.69 240 CYS A C 1
ATOM 1908 O O . CYS A 1 240 ? -8.001 -10.251 16.526 1.00 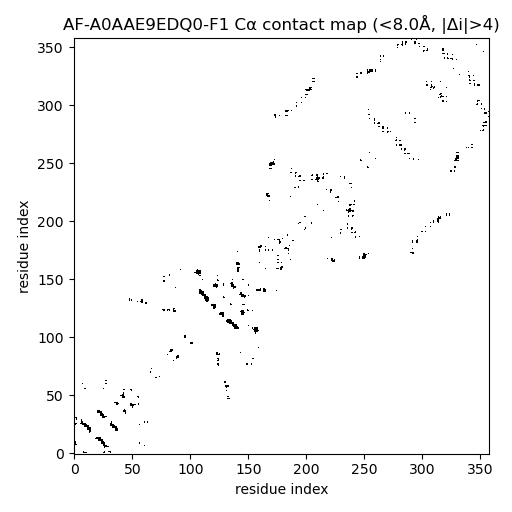96.69 240 CYS A O 1
ATOM 1910 N N . GLY A 1 241 ? -7.684 -12.472 16.540 1.00 96.31 241 GLY A N 1
ATOM 1911 C CA . GLY A 1 241 ? -6.255 -12.421 16.284 1.00 96.31 241 GLY A CA 1
ATOM 1912 C C . GLY A 1 241 ? -5.935 -11.937 14.869 1.00 96.31 241 GLY A C 1
ATOM 1913 O O . GLY A 1 241 ? -5.034 -11.113 14.722 1.00 96.31 241 GLY A O 1
ATOM 1914 N N . LEU A 1 242 ? -6.712 -12.359 13.867 1.00 95.81 242 LEU A N 1
ATOM 1915 C CA . LEU A 1 242 ? -6.592 -11.925 12.476 1.00 95.81 242 LEU A CA 1
ATOM 1916 C C . LEU A 1 242 ? -6.832 -10.416 12.336 1.00 95.81 242 LEU A C 1
ATOM 1918 O O . LEU A 1 242 ? -6.019 -9.729 11.722 1.00 95.81 242 LEU A O 1
ATOM 1922 N N . LEU A 1 243 ? -7.869 -9.877 12.989 1.00 96.50 243 LEU A N 1
ATOM 1923 C CA . LEU A 1 243 ? -8.130 -8.432 13.015 1.00 96.50 243 LEU A CA 1
ATOM 1924 C C . LEU A 1 243 ? -6.967 -7.650 13.642 1.00 96.50 243 LEU A C 1
ATOM 1926 O O . LEU A 1 243 ? -6.512 -6.647 13.095 1.00 96.50 243 LEU A O 1
ATOM 1930 N N . LYS A 1 244 ? -6.440 -8.119 14.781 1.00 95.12 244 LYS A N 1
ATOM 1931 C CA . LYS A 1 244 ? -5.264 -7.498 15.415 1.00 95.12 244 LYS A CA 1
ATOM 1932 C C . LYS A 1 244 ? -4.020 -7.610 14.532 1.00 95.12 244 LYS A C 1
ATOM 1934 O O . LYS A 1 244 ? -3.204 -6.695 14.496 1.00 95.12 244 LYS A O 1
ATOM 1939 N N . LEU A 1 245 ? -3.838 -8.741 13.852 1.00 94.31 245 LEU A N 1
ATOM 1940 C CA . LEU A 1 245 ? -2.728 -8.960 12.929 1.00 94.31 245 LEU A CA 1
ATOM 1941 C C . LEU A 1 245 ? -2.806 -8.004 11.737 1.00 94.31 245 LEU A C 1
ATOM 1943 O O . LEU A 1 245 ? -1.777 -7.446 11.377 1.00 94.31 245 LEU A O 1
ATOM 1947 N N . TYR A 1 246 ? -4.003 -7.759 11.196 1.00 95.50 246 TYR A N 1
ATOM 1948 C CA . TYR A 1 246 ? -4.210 -6.798 10.114 1.00 95.50 246 TYR A CA 1
ATOM 1949 C C . TYR A 1 246 ? -3.655 -5.420 10.475 1.00 95.50 246 TYR A C 1
ATOM 1951 O O . TYR A 1 246 ? -2.778 -4.919 9.777 1.00 95.50 246 TYR A O 1
ATOM 1959 N N . PHE A 1 247 ? -4.083 -4.858 11.610 1.00 95.12 247 PHE A N 1
ATOM 1960 C CA . PHE A 1 247 ? -3.615 -3.541 12.047 1.00 95.12 247 PHE A CA 1
ATOM 1961 C C . PHE A 1 247 ? -2.110 -3.504 12.322 1.00 95.12 247 PHE A C 1
ATOM 1963 O O . PHE A 1 247 ? -1.463 -2.541 11.936 1.00 95.12 247 PHE A O 1
ATOM 1970 N N . ARG A 1 248 ? -1.542 -4.558 12.927 1.00 92.06 248 ARG A N 1
ATOM 1971 C CA . ARG A 1 248 ? -0.094 -4.640 13.201 1.00 92.06 248 ARG A CA 1
ATOM 1972 C C . ARG A 1 248 ? 0.773 -4.721 11.947 1.00 92.06 248 ARG A C 1
ATOM 1974 O O . ARG A 1 248 ? 1.951 -4.394 12.024 1.00 92.06 248 ARG A O 1
ATOM 1981 N N . LEU A 1 249 ? 0.232 -5.232 10.842 1.00 91.25 249 LEU A N 1
ATOM 1982 C CA . LEU A 1 249 ? 0.968 -5.378 9.587 1.00 91.25 249 LEU A CA 1
ATOM 1983 C C . LEU A 1 249 ? 0.862 -4.146 8.691 1.00 91.25 249 LEU A C 1
ATOM 1985 O O . LEU A 1 249 ? 1.525 -4.121 7.660 1.00 91.25 249 LEU A O 1
ATOM 1989 N N . LEU A 1 250 ? 0.059 -3.139 9.045 1.00 90.50 250 LEU A N 1
ATOM 1990 C CA . LEU A 1 250 ? -0.042 -1.924 8.244 1.00 90.50 250 LEU A CA 1
ATOM 1991 C C . LEU A 1 250 ? 1.330 -1.237 8.108 1.00 90.50 250 LEU A C 1
ATOM 1993 O O . LEU A 1 250 ? 2.067 -1.164 9.094 1.00 90.50 250 LEU A O 1
ATOM 1997 N N . PRO A 1 251 ? 1.665 -0.671 6.929 1.00 86.94 251 PRO A N 1
ATOM 1998 C CA . PRO A 1 251 ? 2.915 0.074 6.740 1.00 86.94 251 PRO A CA 1
ATOM 1999 C C . PRO A 1 251 ? 3.086 1.211 7.754 1.00 86.94 251 PRO A C 1
ATOM 2001 O O . PRO A 1 251 ? 4.187 1.505 8.216 1.00 86.94 251 PRO A O 1
ATOM 2004 N N . GLN A 1 252 ? 1.966 1.831 8.121 1.00 85.12 252 GLN A N 1
ATOM 2005 C CA . GLN A 1 252 ? 1.845 2.763 9.224 1.00 85.12 252 GLN A CA 1
ATOM 2006 C C . GLN A 1 252 ? 0.627 2.364 10.056 1.00 85.12 252 GLN A C 1
ATOM 2008 O O . GLN A 1 252 ? -0.425 2.052 9.501 1.00 85.12 252 GLN A O 1
ATOM 2013 N N . GLN A 1 253 ? 0.764 2.387 11.383 1.00 89.94 253 GLN A N 1
ATOM 2014 C CA . GLN A 1 253 ? -0.339 2.071 12.293 1.00 89.94 253 GLN A CA 1
ATOM 2015 C C . GLN A 1 253 ? -1.571 2.930 11.989 1.00 89.94 253 GLN A C 1
ATOM 2017 O O . GLN A 1 253 ? -1.436 4.068 11.534 1.00 89.94 253 GLN A O 1
ATOM 2022 N N . LEU A 1 254 ? -2.764 2.400 12.295 1.00 92.06 254 LEU A N 1
ATOM 2023 C CA . LEU A 1 254 ? -4.048 3.060 12.011 1.00 92.06 254 LEU A CA 1
ATOM 2024 C C . LEU A 1 254 ? -4.059 4.535 12.443 1.00 92.06 254 LEU A C 1
ATOM 2026 O O . LEU A 1 254 ? -4.632 5.373 11.747 1.00 92.06 254 LEU A O 1
ATOM 2030 N N . ILE A 1 255 ? -3.406 4.845 13.565 1.00 91.50 255 ILE A N 1
ATOM 2031 C CA . ILE A 1 255 ? -3.070 6.210 13.956 1.00 91.50 255 ILE A CA 1
ATOM 2032 C C . ILE A 1 255 ? -1.549 6.397 13.791 1.00 91.50 255 ILE A C 1
ATOM 2034 O O . ILE A 1 255 ? -0.776 5.869 14.600 1.00 91.50 255 ILE A O 1
ATOM 2038 N N . PRO A 1 256 ? -1.109 7.164 12.774 1.00 88.62 256 PRO A N 1
ATOM 2039 C CA . PRO A 1 256 ? 0.287 7.509 12.535 1.00 88.62 256 PRO A CA 1
ATOM 2040 C C . PRO A 1 256 ? 0.988 8.080 13.766 1.00 88.62 256 PRO A C 1
ATOM 2042 O O . PRO A 1 256 ? 0.384 8.805 14.557 1.00 88.62 256 PRO A O 1
ATOM 2045 N N . PHE A 1 257 ? 2.295 7.839 13.894 1.00 86.31 257 PHE A N 1
ATOM 2046 C CA . PHE A 1 257 ? 3.089 8.337 15.024 1.00 86.31 257 PHE A CA 1
ATOM 2047 C C . PHE A 1 257 ? 3.013 9.866 15.196 1.00 86.31 257 PHE A C 1
ATOM 2049 O O . PHE A 1 257 ? 2.916 10.353 16.323 1.00 86.31 257 PHE A O 1
ATOM 2056 N N . SER A 1 258 ? 3.018 10.620 14.092 1.00 87.31 258 SER A N 1
ATOM 2057 C CA . SER A 1 258 ? 2.895 12.085 14.095 1.00 87.31 258 SER A CA 1
ATOM 2058 C C . SER A 1 258 ? 1.587 12.548 14.741 1.00 87.31 258 SER A C 1
ATOM 2060 O O . SER A 1 258 ? 1.605 13.399 15.630 1.00 87.31 258 SER A O 1
ATOM 2062 N N . VAL A 1 259 ? 0.467 11.942 14.344 1.00 89.94 259 VAL A N 1
ATOM 2063 C CA . VAL A 1 259 ? -0.870 12.239 14.876 1.00 89.94 259 VAL A CA 1
ATOM 2064 C C . VAL A 1 259 ? -0.995 11.747 16.318 1.00 89.94 259 VAL A C 1
ATOM 2066 O O . VAL A 1 259 ? -1.488 12.470 17.179 1.00 89.94 259 VAL A O 1
ATOM 2069 N N . HIS A 1 260 ? -0.486 10.552 16.624 1.00 89.19 260 HIS A N 1
ATOM 2070 C CA . HIS A 1 260 ? -0.483 9.998 17.979 1.00 89.19 260 HIS A CA 1
ATOM 2071 C C . HIS A 1 260 ? 0.240 10.914 18.979 1.00 89.19 260 HIS A C 1
ATOM 2073 O O . HIS A 1 260 ? -0.291 11.193 20.054 1.00 89.19 260 HIS A O 1
ATOM 2079 N N . LYS A 1 261 ? 1.420 11.439 18.615 1.00 88.06 261 LYS A N 1
ATOM 2080 C CA . LYS A 1 261 ? 2.173 12.386 19.452 1.00 88.06 261 LYS A CA 1
ATOM 2081 C C . LYS A 1 261 ? 1.350 13.640 19.759 1.00 88.06 261 LYS A C 1
ATOM 2083 O O . LYS A 1 261 ? 1.307 14.073 20.907 1.00 88.06 261 LYS A O 1
ATOM 2088 N N . GLN A 1 262 ? 0.682 14.201 18.754 1.00 90.06 262 GLN A N 1
ATOM 2089 C CA . GLN A 1 262 ? -0.162 15.385 18.926 1.00 90.06 262 GLN A CA 1
ATOM 2090 C C . GLN A 1 262 ? -1.412 15.097 19.768 1.00 90.06 262 GLN A C 1
ATOM 2092 O O . GLN A 1 262 ? -1.763 15.897 20.634 1.00 90.06 262 GLN A O 1
ATOM 2097 N N . LEU A 1 263 ? -2.051 13.936 19.574 1.00 89.75 263 LEU A N 1
ATOM 2098 C CA . LEU A 1 263 ? -3.199 13.507 20.377 1.00 89.75 263 LEU A CA 1
ATOM 2099 C C . LEU A 1 263 ? -2.833 13.380 21.855 1.00 89.75 263 LEU A C 1
ATOM 2101 O O . LEU A 1 263 ? -3.599 13.809 22.712 1.00 89.75 263 LEU A O 1
ATOM 2105 N N . LEU A 1 264 ? -1.660 12.826 22.159 1.00 87.88 264 LEU A N 1
ATOM 2106 C CA . LEU A 1 264 ? -1.179 12.697 23.531 1.00 87.88 264 LEU A CA 1
ATOM 2107 C C . LEU A 1 264 ? -0.948 14.056 24.204 1.00 87.88 264 LEU A C 1
ATOM 2109 O O . LEU A 1 264 ? -1.386 14.246 25.339 1.00 87.88 264 LEU A O 1
ATOM 2113 N N . VAL A 1 265 ? -0.310 15.000 23.506 1.00 88.19 265 VAL A N 1
ATOM 2114 C CA . VAL A 1 265 ? -0.106 16.369 24.013 1.00 88.19 265 VAL A CA 1
ATOM 2115 C C . VAL A 1 265 ? -1.456 17.037 24.284 1.00 88.19 265 VAL A C 1
ATOM 2117 O O . VAL A 1 265 ? -1.712 17.484 25.401 1.00 88.19 265 VAL A O 1
ATOM 2120 N N . ALA A 1 266 ? -2.373 16.996 23.313 1.00 87.69 266 ALA A N 1
ATOM 2121 C CA . ALA A 1 266 ? -3.714 17.557 23.465 1.00 87.69 266 ALA A CA 1
ATOM 2122 C C . ALA A 1 266 ? -4.510 16.891 24.606 1.00 87.69 266 ALA A C 1
ATOM 2124 O O . ALA A 1 266 ? -5.258 17.560 25.322 1.00 87.69 266 ALA A O 1
ATOM 2125 N N . TYR A 1 267 ? -4.347 15.582 24.817 1.00 87.56 267 TYR A N 1
ATOM 2126 C CA . TYR A 1 267 ? -4.993 14.853 25.910 1.00 87.56 267 TYR A CA 1
ATOM 2127 C C . TYR A 1 267 ? -4.489 15.303 27.290 1.00 87.56 267 TYR A C 1
ATOM 2129 O O . TYR A 1 267 ? -5.290 15.455 28.214 1.00 87.56 267 TYR A O 1
ATOM 2137 N N . GLN A 1 268 ? -3.183 15.550 27.426 1.00 85.12 268 GLN A N 1
ATOM 2138 C CA . GLN A 1 268 ? -2.563 16.001 28.674 1.00 85.12 268 GLN A CA 1
ATOM 2139 C C . GLN A 1 268 ? -2.910 17.457 29.003 1.00 85.12 268 GLN A C 1
ATOM 2141 O O . GLN A 1 268 ? -3.325 17.748 30.124 1.00 85.12 268 GLN A O 1
ATOM 2146 N N . GLU A 1 269 ? -2.818 18.359 28.024 1.00 83.06 269 GLU A N 1
ATOM 2147 C CA . GLU A 1 269 ? -3.126 19.789 28.194 1.00 83.06 269 GLU A CA 1
ATOM 2148 C C . GLU A 1 269 ? -4.588 20.050 28.571 1.00 83.06 269 GLU A C 1
ATOM 2150 O O . GLU A 1 269 ? -4.925 21.054 29.205 1.00 83.06 269 GLU A O 1
ATOM 2155 N N . THR A 1 270 ? -5.479 19.144 28.173 1.00 78.69 270 THR A N 1
ATOM 2156 C CA . THR A 1 270 ? -6.915 19.269 28.414 1.00 78.69 270 THR A CA 1
ATOM 2157 C C . THR A 1 270 ? -7.394 18.436 29.606 1.00 78.69 270 THR A C 1
ATOM 2159 O O . THR A 1 270 ? -8.581 18.457 29.920 1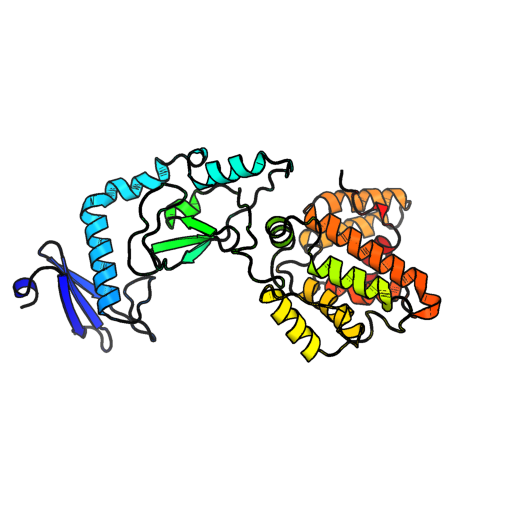.00 78.69 270 THR A O 1
ATOM 2162 N N . ASN A 1 271 ? -6.502 17.752 30.333 1.00 76.69 271 ASN A N 1
ATOM 2163 C CA . ASN A 1 271 ? -6.881 16.816 31.398 1.00 76.69 271 ASN A CA 1
ATOM 2164 C C . ASN A 1 271 ? -7.689 17.464 32.544 1.00 76.69 271 ASN A C 1
ATOM 2166 O O . ASN A 1 271 ? -8.552 16.817 33.128 1.00 76.69 271 ASN A O 1
ATOM 2170 N N . GLN A 1 272 ? -7.446 18.747 32.832 1.00 76.00 272 GLN A N 1
ATOM 2171 C CA . GLN A 1 272 ? -8.167 19.524 33.855 1.00 76.00 272 GLN A CA 1
ATOM 2172 C C . GLN A 1 272 ? -9.399 20.274 33.310 1.00 76.00 272 GLN A C 1
ATOM 2174 O O . GLN A 1 272 ? -10.083 20.963 34.063 1.00 76.00 272 GLN A O 1
ATOM 2179 N N . ARG A 1 273 ? -9.682 20.179 32.005 1.00 79.81 273 ARG A N 1
ATOM 2180 C CA . ARG A 1 273 ? -10.783 20.899 31.346 1.00 79.81 273 ARG A CA 1
ATOM 2181 C C . ARG A 1 273 ? -12.050 20.049 31.274 1.00 79.81 273 ARG A C 1
ATOM 2183 O O . ARG A 1 273 ? -12.011 18.824 31.394 1.00 79.81 273 ARG A O 1
ATOM 2190 N N . ALA A 1 274 ? -13.184 20.704 31.017 1.00 83.12 274 ALA A N 1
ATOM 2191 C CA . ALA A 1 274 ? -14.456 20.027 30.787 1.00 83.12 274 ALA A CA 1
ATOM 2192 C C . ALA A 1 274 ? -14.361 19.049 29.599 1.00 83.12 274 ALA A C 1
ATOM 2194 O O . ALA A 1 274 ? -13.733 19.353 28.583 1.00 83.12 274 ALA A O 1
ATOM 2195 N N . THR A 1 275 ? -15.030 17.894 29.693 1.00 82.38 275 THR A N 1
ATOM 2196 C CA . THR A 1 275 ? -14.971 16.810 28.692 1.00 82.38 275 THR A CA 1
ATOM 2197 C C . THR A 1 275 ? -15.208 17.296 27.262 1.00 82.38 275 THR A C 1
ATOM 2199 O O . THR A 1 275 ? -14.489 16.898 26.354 1.00 82.38 275 THR A O 1
ATOM 2202 N N . HIS A 1 276 ? -16.144 18.225 27.057 1.00 84.19 276 HIS A N 1
ATOM 2203 C CA . HIS A 1 276 ? -16.455 18.770 25.733 1.00 84.19 276 HIS A CA 1
ATOM 2204 C C . HIS A 1 276 ? -15.283 19.549 25.098 1.00 84.19 276 HIS A C 1
ATOM 2206 O O . HIS A 1 276 ? -15.079 19.507 23.885 1.00 84.19 276 HIS A O 1
ATOM 2212 N N . GLU A 1 277 ? -14.475 20.248 25.900 1.00 84.38 277 GLU A N 1
ATOM 2213 C CA . GLU A 1 277 ? -13.277 20.933 25.397 1.00 84.38 277 GLU A CA 1
ATOM 2214 C C . GLU A 1 277 ? -12.169 19.942 25.041 1.00 84.38 277 GLU A C 1
ATOM 2216 O O . GLU A 1 277 ? -11.490 20.121 24.027 1.00 84.38 277 GLU A O 1
ATOM 2221 N N . ARG A 1 278 ? -12.039 18.867 25.831 1.00 84.94 278 ARG A N 1
ATOM 2222 C CA . ARG A 1 278 ? -11.129 17.747 25.546 1.00 84.94 278 ARG A CA 1
ATOM 2223 C C . ARG A 1 278 ? -11.481 17.094 24.216 1.00 84.94 278 ARG A C 1
ATOM 2225 O O . ARG A 1 278 ? -10.616 16.939 23.356 1.00 84.94 278 ARG A O 1
ATOM 2232 N N . GLU A 1 279 ? -12.763 16.780 24.020 1.00 87.69 279 GLU A N 1
ATOM 2233 C CA . GLU A 1 279 ? -13.265 16.196 22.776 1.00 87.69 279 GLU A CA 1
ATOM 2234 C C . GLU A 1 279 ? -12.958 17.090 21.573 1.00 87.69 279 GLU A C 1
ATOM 2236 O O . GLU A 1 279 ? -12.448 16.616 20.558 1.00 87.69 279 GLU A O 1
ATOM 2241 N N . ARG A 1 280 ? -13.216 18.398 21.694 1.00 87.56 280 ARG A N 1
ATOM 2242 C CA . ARG A 1 280 ? -12.954 19.370 20.627 1.00 87.56 280 ARG A CA 1
ATOM 2243 C C . ARG A 1 280 ? -11.466 19.468 20.280 1.00 87.56 280 ARG A C 1
ATOM 2245 O O . ARG A 1 280 ? -11.136 19.544 19.097 1.00 87.56 280 ARG A O 1
ATOM 2252 N N . GLY A 1 281 ? -10.587 19.474 21.284 1.00 86.94 281 GLY A N 1
ATOM 2253 C CA . GLY A 1 281 ? -9.135 19.520 21.093 1.00 86.94 281 GLY A CA 1
ATOM 2254 C C . GLY A 1 281 ? -8.612 18.298 20.340 1.00 86.94 281 GLY A C 1
ATOM 2255 O O . GLY A 1 281 ? -7.941 18.443 19.320 1.00 86.94 281 GLY A O 1
ATOM 2256 N N . LEU A 1 282 ? -8.997 17.097 20.780 1.00 90.12 282 LEU A N 1
ATOM 2257 C CA . LEU A 1 282 ? -8.600 15.845 20.127 1.00 90.12 282 LEU A CA 1
ATOM 2258 C C . LEU A 1 282 ? -9.186 15.711 18.720 1.00 90.12 282 LEU A C 1
ATOM 2260 O O . LEU A 1 282 ? -8.489 15.284 17.801 1.00 90.12 282 LEU A O 1
ATOM 2264 N N . ARG A 1 283 ? -10.440 16.133 18.523 1.00 90.94 283 ARG A N 1
ATOM 2265 C CA . ARG A 1 283 ? -11.089 16.109 17.209 1.00 90.94 283 ARG A CA 1
ATOM 2266 C C . ARG A 1 283 ? -10.340 16.955 16.183 1.00 90.94 283 ARG A C 1
ATOM 2268 O O . ARG A 1 283 ? -10.270 16.562 15.024 1.00 90.94 283 ARG A O 1
ATOM 2275 N N . LYS A 1 284 ? -9.774 18.097 16.595 1.00 90.38 284 LYS A N 1
ATOM 2276 C CA . LYS A 1 284 ? -8.963 18.950 15.713 1.00 90.38 284 LYS A CA 1
ATOM 2277 C C . LYS A 1 284 ? -7.736 18.199 15.189 1.00 90.38 284 LYS A C 1
ATOM 2279 O O . LYS A 1 284 ? -7.461 18.276 14.002 1.00 90.38 284 LYS A O 1
ATOM 2284 N N . VAL A 1 285 ? -7.052 17.450 16.054 1.00 90.75 285 VAL A N 1
ATOM 2285 C CA . VAL A 1 285 ? -5.888 16.635 15.670 1.00 90.75 285 VAL A CA 1
ATOM 2286 C C . VAL A 1 285 ? -6.308 15.453 14.791 1.00 90.75 285 VAL A C 1
ATOM 2288 O O . VAL A 1 285 ? -5.639 15.135 13.817 1.00 90.75 285 VAL A O 1
ATOM 2291 N N . MET A 1 286 ? -7.456 14.826 15.073 1.00 90.12 286 MET A N 1
ATOM 2292 C CA . MET A 1 286 ? -7.976 13.734 14.240 1.00 90.12 286 MET A CA 1
ATOM 2293 C C . MET A 1 286 ? -8.310 14.152 12.804 1.00 90.12 286 MET A C 1
ATOM 2295 O O . MET A 1 286 ? -8.347 13.284 11.941 1.00 90.12 286 MET A O 1
ATOM 2299 N N . MET A 1 287 ? -8.529 15.442 12.527 1.00 88.88 287 MET A N 1
ATOM 2300 C CA . MET A 1 287 ? -8.727 15.936 11.156 1.00 88.88 287 MET A CA 1
ATOM 2301 C C . MET A 1 287 ? -7.461 15.851 10.285 1.00 88.88 287 MET A C 1
ATOM 2303 O O . MET A 1 287 ? -7.560 16.056 9.082 1.00 88.88 287 MET A O 1
ATOM 2307 N N . GLU A 1 288 ? -6.292 15.558 10.865 1.00 88.81 288 GLU A N 1
ATOM 2308 C CA . GLU A 1 288 ? -5.051 15.306 10.115 1.00 88.81 288 GLU A CA 1
ATOM 2309 C C . GLU A 1 288 ? -4.959 13.874 9.566 1.00 88.81 288 GLU A C 1
ATOM 2311 O O . GLU A 1 288 ? -4.101 13.583 8.734 1.00 88.81 288 GLU A O 1
ATOM 2316 N N . LEU A 1 289 ? -5.813 12.961 10.040 1.00 88.75 289 LEU A N 1
ATOM 2317 C CA . LEU A 1 289 ? -5.902 11.605 9.504 1.00 88.75 289 LEU A CA 1
ATOM 2318 C C . LEU A 1 289 ? -6.586 11.618 8.133 1.00 88.75 289 LEU A C 1
ATOM 2320 O O . LEU A 1 289 ? -7.448 12.453 7.865 1.00 88.75 289 LEU A O 1
ATOM 2324 N N . SER A 1 290 ? -6.249 10.640 7.288 1.00 88.12 290 SER A N 1
ATOM 2325 C CA . SER A 1 290 ? -7.008 10.403 6.057 1.00 88.12 290 SER A CA 1
ATOM 2326 C C . SER A 1 290 ? -8.454 9.999 6.380 1.00 88.12 290 SER A C 1
ATOM 2328 O O . SER A 1 290 ? -8.721 9.411 7.435 1.00 88.12 290 SER A O 1
ATOM 2330 N N . ASP A 1 291 ? -9.377 10.244 5.449 1.00 88.81 291 ASP A N 1
ATOM 2331 C CA . ASP A 1 291 ? -10.780 9.842 5.600 1.00 88.81 291 ASP A CA 1
ATOM 2332 C C . ASP A 1 291 ? -10.898 8.329 5.878 1.00 88.81 291 ASP A C 1
ATOM 2334 O O . ASP A 1 291 ? -11.587 7.920 6.812 1.00 88.81 291 ASP A O 1
ATOM 2338 N N . ALA A 1 292 ? -10.129 7.493 5.170 1.00 90.00 292 ALA A N 1
ATOM 2339 C CA . ALA A 1 292 ? -10.132 6.043 5.367 1.00 90.00 292 ALA A CA 1
ATOM 2340 C C . ALA A 1 292 ? -9.644 5.638 6.774 1.00 90.00 292 ALA A C 1
ATOM 2342 O O . ALA A 1 292 ? -10.226 4.749 7.407 1.00 90.00 292 ALA A O 1
ATOM 2343 N N . ASN A 1 293 ? -8.621 6.317 7.311 1.00 92.19 293 ASN A N 1
ATOM 2344 C CA . ASN A 1 293 ? -8.154 6.109 8.685 1.00 92.19 293 ASN A CA 1
ATOM 2345 C C . ASN A 1 293 ? -9.225 6.523 9.708 1.00 92.19 293 ASN A C 1
ATOM 2347 O O . ASN A 1 293 ? -9.461 5.783 10.662 1.00 92.19 293 ASN A O 1
ATOM 2351 N N . ILE A 1 294 ? -9.892 7.668 9.510 1.00 92.31 294 ILE A N 1
ATOM 2352 C CA . ILE A 1 294 ? -10.944 8.176 10.408 1.00 92.31 294 ILE A CA 1
ATOM 2353 C C . ILE A 1 294 ? -12.137 7.219 10.446 1.00 92.31 294 ILE A C 1
ATOM 2355 O O . ILE A 1 294 ? -12.583 6.842 11.533 1.00 92.31 294 ILE A O 1
ATOM 2359 N N . ILE A 1 295 ? -12.646 6.809 9.281 1.00 92.94 295 ILE A N 1
ATOM 2360 C CA . ILE A 1 295 ? -13.817 5.929 9.180 1.00 92.94 295 ILE A CA 1
ATOM 2361 C C . ILE A 1 295 ? -13.494 4.558 9.785 1.00 92.94 295 ILE A C 1
ATOM 2363 O O . ILE A 1 295 ? -14.253 4.053 10.616 1.00 92.94 295 ILE A O 1
ATOM 2367 N N . THR A 1 296 ? -12.335 3.986 9.438 1.00 95.19 296 THR A N 1
ATOM 2368 C CA . THR A 1 296 ? -11.889 2.693 9.979 1.00 95.19 296 THR A CA 1
ATOM 2369 C C . THR A 1 296 ? -11.704 2.760 11.495 1.00 95.19 296 THR A C 1
ATOM 2371 O O . THR A 1 296 ? -12.167 1.874 12.213 1.00 95.19 296 THR A O 1
ATOM 2374 N N . LEU A 1 297 ? -11.091 3.830 12.016 1.00 94.88 297 LEU A N 1
ATOM 2375 C CA . LEU A 1 297 ? -10.953 4.048 13.456 1.00 94.88 297 LEU A CA 1
ATOM 2376 C C . LEU A 1 297 ? -12.315 4.164 14.145 1.00 94.88 297 LEU A C 1
ATOM 2378 O O . LEU A 1 297 ? -12.517 3.553 15.192 1.00 94.88 297 LEU A O 1
ATOM 2382 N N . GLY A 1 298 ? -13.256 4.906 13.560 1.00 94.69 298 GLY A N 1
ATOM 2383 C CA . GLY A 1 298 ? -14.619 5.024 14.073 1.00 94.69 298 GLY A CA 1
ATOM 2384 C C . GLY A 1 298 ? -15.321 3.669 14.186 1.00 94.69 298 GLY A C 1
ATOM 2385 O O . GLY A 1 298 ? -15.895 3.367 15.232 1.00 94.69 298 GLY A O 1
ATOM 2386 N N . ALA A 1 299 ? -15.212 2.829 13.152 1.00 95.62 299 ALA A N 1
ATOM 2387 C CA . ALA A 1 299 ? -15.773 1.480 13.151 1.00 95.62 299 ALA A CA 1
ATOM 2388 C C . ALA A 1 299 ? -15.150 0.590 14.240 1.00 95.62 299 ALA A C 1
ATOM 2390 O O . ALA A 1 299 ? -15.870 -0.074 14.985 1.00 95.62 299 ALA A O 1
ATOM 2391 N N . VAL A 1 300 ? -13.822 0.629 14.394 1.00 96.25 300 VAL A N 1
ATOM 2392 C CA . VAL A 1 300 ? -13.115 -0.130 15.438 1.00 96.25 300 VAL A CA 1
ATOM 2393 C C . VAL A 1 300 ? -13.513 0.346 16.835 1.00 96.25 300 VAL A C 1
ATOM 2395 O O . VAL A 1 300 ? -13.815 -0.477 17.694 1.00 96.25 300 VAL A O 1
ATOM 2398 N N . LEU A 1 301 ? -13.555 1.656 17.089 1.00 95.62 301 LEU A N 1
ATOM 2399 C CA . LEU A 1 301 ? -13.930 2.189 18.404 1.00 95.62 301 LEU A CA 1
ATOM 2400 C C . LEU A 1 301 ? -15.383 1.852 18.764 1.00 95.62 301 LEU A C 1
ATOM 2402 O O . LEU A 1 301 ? -15.650 1.465 19.903 1.00 95.62 301 LEU A O 1
ATOM 2406 N N . ALA A 1 302 ? -16.304 1.933 17.798 1.00 95.75 302 ALA A N 1
ATOM 2407 C CA . ALA A 1 302 ? -17.694 1.522 17.984 1.00 95.75 302 ALA A CA 1
ATOM 2408 C C . ALA A 1 302 ? -17.804 0.022 18.307 1.00 95.75 302 ALA A C 1
ATOM 2410 O O . ALA A 1 302 ? -18.500 -0.358 19.252 1.00 95.75 302 ALA A O 1
ATOM 2411 N N . HIS A 1 303 ? -17.057 -0.815 17.585 1.00 97.00 303 HIS A N 1
ATOM 2412 C CA . HIS A 1 303 ? -16.982 -2.248 17.842 1.00 97.00 303 HIS A CA 1
ATOM 2413 C C . HIS A 1 303 ? -16.461 -2.555 19.257 1.00 97.00 303 HIS A C 1
ATOM 2415 O O . HIS A 1 303 ? -17.091 -3.293 20.017 1.00 97.00 303 HIS A O 1
ATOM 2421 N N . LEU A 1 304 ? -15.341 -1.944 19.660 1.00 96.69 304 LEU A N 1
ATOM 2422 C CA . LEU A 1 304 ? -14.766 -2.135 20.997 1.00 96.69 304 LEU A CA 1
ATOM 2423 C C . LEU A 1 304 ? -15.721 -1.683 22.104 1.00 96.69 304 LEU A C 1
ATOM 2425 O O . LEU A 1 304 ? -15.821 -2.347 23.137 1.00 96.69 304 LEU A O 1
ATOM 2429 N N . LYS A 1 305 ? -16.463 -0.591 21.885 1.00 96.00 305 LYS A N 1
ATOM 2430 C CA . LYS A 1 305 ? -17.494 -0.139 22.820 1.00 96.00 305 LYS A CA 1
ATOM 2431 C C . LYS A 1 305 ? -18.606 -1.181 22.969 1.00 96.00 305 LYS A C 1
ATOM 2433 O O . LYS A 1 305 ? -18.944 -1.540 24.095 1.00 96.00 305 LYS A O 1
ATOM 2438 N N . LYS A 1 306 ? -19.096 -1.742 21.859 1.00 96.25 306 LYS A N 1
ATOM 2439 C CA . LYS A 1 306 ? -20.120 -2.798 21.861 1.00 96.25 306 LYS A CA 1
ATOM 2440 C C . LYS A 1 306 ? -19.658 -4.059 22.597 1.00 96.25 306 LYS A C 1
ATOM 2442 O O . LYS A 1 306 ? -20.433 -4.644 23.352 1.00 96.25 306 LYS A O 1
ATOM 2447 N N . VAL A 1 307 ? -18.396 -4.458 22.435 1.00 97.00 307 VAL A N 1
ATOM 2448 C CA . VAL A 1 307 ? -17.797 -5.568 23.199 1.00 97.00 307 VAL A CA 1
ATOM 2449 C C . VAL A 1 307 ? -17.765 -5.246 24.695 1.00 97.00 307 VAL A C 1
ATOM 2451 O O . VAL A 1 307 ? -18.157 -6.085 25.507 1.00 97.00 307 VAL A O 1
ATOM 2454 N N . ALA A 1 308 ? -17.361 -4.028 25.065 1.00 96.31 308 ALA A N 1
ATOM 2455 C CA . ALA A 1 308 ? -17.305 -3.594 26.460 1.00 96.31 308 ALA A CA 1
ATOM 2456 C C . ALA A 1 308 ? -18.684 -3.525 27.135 1.00 96.31 308 ALA A C 1
ATOM 2458 O O . ALA A 1 308 ? -18.805 -3.818 28.327 1.00 96.31 308 ALA A O 1
ATOM 2459 N N . ASP A 1 309 ? -19.737 -3.194 26.387 1.00 96.44 309 ASP A N 1
ATOM 2460 C CA . ASP A 1 309 ? -21.114 -3.187 26.898 1.00 96.44 309 ASP A CA 1
ATOM 2461 C C . ASP A 1 309 ? -21.595 -4.602 27.287 1.00 96.44 309 ASP A C 1
ATOM 2463 O O . ASP A 1 309 ? -22.473 -4.754 28.135 1.00 96.44 309 ASP A O 1
ATOM 2467 N N . HIS A 1 310 ? -20.952 -5.650 26.756 1.00 96.62 310 HIS A N 1
ATOM 2468 C CA . HIS A 1 310 ? -21.186 -7.057 27.108 1.00 96.62 310 HIS A CA 1
ATOM 2469 C C . HIS A 1 310 ? -20.194 -7.599 28.159 1.00 96.62 310 HIS A C 1
ATOM 2471 O O . HIS A 1 310 ? -20.130 -8.811 28.399 1.00 96.62 310 HIS A O 1
ATOM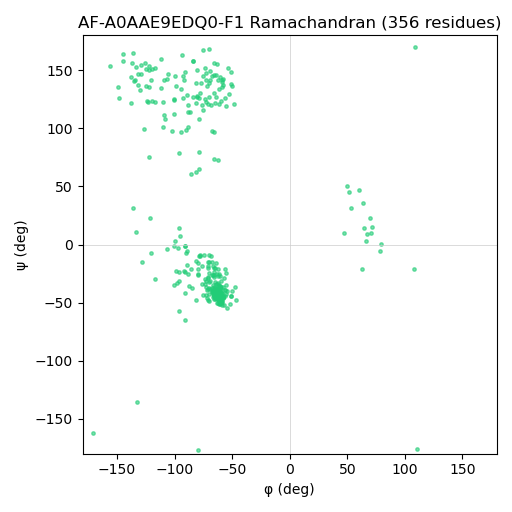 2477 N N . SER A 1 311 ? -19.448 -6.713 28.832 1.00 95.75 311 SER A N 1
ATOM 2478 C CA . SER A 1 311 ? -18.429 -7.060 29.841 1.00 95.75 311 SER A CA 1
ATOM 2479 C C . SER A 1 311 ? -18.937 -7.925 30.995 1.00 95.75 311 SER A C 1
ATOM 2481 O O . SER A 1 311 ? -18.164 -8.690 31.571 1.00 95.75 311 SER A O 1
ATOM 2483 N N . SER A 1 312 ? -20.237 -7.886 31.301 1.00 96.75 312 SER A N 1
ATOM 2484 C CA . SER A 1 312 ? -20.856 -8.764 32.302 1.00 96.75 312 SER A CA 1
ATOM 2485 C C . SER A 1 312 ? -20.668 -10.255 31.981 1.00 96.75 312 SER A C 1
ATOM 2487 O O . SER A 1 312 ? -20.429 -11.054 32.894 1.00 96.75 312 SER A O 1
ATOM 2489 N N . LYS A 1 313 ? -20.703 -10.618 30.691 1.00 96.31 313 LYS A N 1
ATOM 2490 C CA . LYS A 1 313 ? -20.516 -11.986 30.187 1.00 96.31 313 LYS A CA 1
ATOM 2491 C C . LYS A 1 313 ? -19.077 -12.239 29.749 1.00 96.31 313 LYS A C 1
ATOM 2493 O O . LYS A 1 313 ? -18.432 -13.120 30.302 1.00 96.31 313 LYS A O 1
ATOM 2498 N N . ASN A 1 314 ? -18.554 -11.434 28.822 1.00 96.31 314 ASN A N 1
ATOM 2499 C CA . ASN A 1 314 ? -17.239 -11.678 28.217 1.00 96.31 314 ASN A CA 1
ATOM 2500 C C . ASN A 1 314 ? -16.039 -11.261 29.098 1.00 96.31 314 ASN A C 1
ATOM 2502 O O . ASN A 1 314 ? -14.900 -11.588 28.771 1.00 96.31 314 ASN A O 1
ATOM 2506 N N . LYS A 1 315 ? -16.279 -10.549 30.210 1.00 96.12 315 LYS A N 1
ATOM 2507 C CA . LYS A 1 315 ? -15.267 -10.055 31.170 1.00 96.12 315 LYS A CA 1
ATOM 2508 C C . LYS A 1 315 ? -14.279 -9.019 30.611 1.00 96.12 315 LYS A C 1
ATOM 2510 O O . LYS A 1 315 ? -13.271 -8.705 31.248 1.00 96.12 315 LYS A O 1
ATOM 2515 N N . MET A 1 316 ? -14.572 -8.436 29.452 1.00 96.19 316 MET A N 1
ATOM 2516 C CA . MET A 1 316 ? -13.726 -7.451 28.783 1.00 96.19 316 MET A CA 1
ATOM 2517 C C . MET A 1 316 ? -14.272 -6.037 28.980 1.00 96.19 316 MET A C 1
ATOM 2519 O O . MET A 1 316 ? -15.166 -5.597 28.268 1.00 96.19 316 MET A O 1
ATOM 2523 N N . THR A 1 317 ? -13.728 -5.310 29.958 1.00 96.50 317 THR A N 1
ATOM 2524 C CA . THR A 1 317 ? -14.021 -3.883 30.178 1.00 96.50 317 THR A CA 1
ATOM 2525 C C . THR A 1 317 ? -13.318 -2.997 29.145 1.00 96.50 317 THR A C 1
ATOM 2527 O O . THR A 1 317 ? -12.391 -3.438 28.460 1.00 96.50 317 THR A O 1
ATOM 2530 N N . VAL A 1 318 ? -13.709 -1.717 29.070 1.00 95.62 318 VAL A N 1
ATOM 2531 C CA . VAL A 1 318 ? -13.023 -0.726 28.218 1.00 95.62 318 VAL A CA 1
ATOM 2532 C C . VAL A 1 318 ? -11.530 -0.643 28.558 1.00 95.62 318 VAL A C 1
ATOM 2534 O O . VAL A 1 318 ? -10.709 -0.577 27.650 1.00 95.62 318 VAL A O 1
ATOM 2537 N N . GLU A 1 319 ? -11.168 -0.724 29.840 1.00 94.25 319 GLU A N 1
ATOM 2538 C CA . GLU A 1 319 ? -9.773 -0.713 30.307 1.00 94.25 319 GLU A CA 1
ATOM 2539 C C . GLU A 1 319 ? -8.970 -1.913 29.775 1.00 94.25 319 GLU A C 1
ATOM 2541 O O . GLU A 1 319 ? -7.875 -1.759 29.221 1.00 94.25 319 GLU A O 1
ATOM 2546 N N . ASN A 1 320 ? -9.550 -3.117 29.864 1.00 94.50 320 ASN A N 1
ATOM 2547 C CA . ASN A 1 320 ? -8.921 -4.340 29.364 1.00 94.50 320 ASN A CA 1
ATOM 2548 C C . ASN A 1 320 ? -8.716 -4.268 27.843 1.00 94.50 320 ASN A C 1
ATOM 2550 O O . ASN A 1 320 ? -7.640 -4.596 27.341 1.00 94.50 320 ASN A O 1
ATOM 2554 N N . LEU A 1 321 ? -9.734 -3.814 27.104 1.00 95.25 321 LEU A N 1
ATOM 2555 C CA . LEU A 1 321 ? -9.667 -3.676 25.648 1.00 95.25 321 LEU A CA 1
ATOM 2556 C C . LEU A 1 321 ? -8.667 -2.599 25.221 1.00 95.25 321 LEU A C 1
ATOM 2558 O O . LEU A 1 321 ? -7.885 -2.832 24.300 1.00 95.25 321 LEU A O 1
ATOM 2562 N N . ALA A 1 322 ? -8.641 -1.453 25.904 1.00 93.81 322 ALA A N 1
ATOM 2563 C CA . ALA A 1 322 ? -7.708 -0.374 25.613 1.00 93.81 322 ALA A CA 1
ATOM 2564 C C . ALA A 1 322 ? -6.250 -0.816 25.807 1.00 93.81 322 ALA A C 1
ATOM 2566 O O . ALA A 1 322 ? -5.396 -0.503 24.981 1.00 93.81 322 ALA A O 1
ATOM 2567 N N . THR A 1 323 ? -5.970 -1.616 26.836 1.00 91.69 323 THR A N 1
ATOM 2568 C CA . THR A 1 323 ? -4.632 -2.183 27.070 1.00 91.69 323 THR A CA 1
ATOM 2569 C C . THR A 1 323 ? -4.184 -3.098 25.923 1.00 91.69 323 THR A C 1
ATOM 2571 O O . THR A 1 323 ? -3.033 -3.038 25.497 1.00 91.69 323 THR A O 1
ATOM 2574 N N . ILE A 1 324 ? -5.095 -3.910 25.375 1.00 92.88 324 ILE A N 1
ATOM 2575 C CA . ILE A 1 324 ? -4.804 -4.859 24.286 1.00 92.88 324 ILE A CA 1
ATOM 2576 C C . ILE A 1 324 ? -4.655 -4.149 22.933 1.00 92.88 324 ILE A C 1
ATOM 2578 O O . ILE A 1 324 ? -3.752 -4.463 22.155 1.00 92.88 324 ILE A O 1
ATOM 2582 N N . PHE A 1 325 ? -5.542 -3.198 22.631 1.00 94.19 325 PHE A N 1
ATOM 2583 C CA . PHE A 1 325 ? -5.572 -2.522 21.332 1.00 94.19 325 PHE A CA 1
ATOM 2584 C C . PHE A 1 325 ? -4.631 -1.322 21.242 1.00 94.19 325 PHE A C 1
ATOM 2586 O O . PHE A 1 325 ? -4.219 -0.978 20.139 1.00 94.19 325 PHE A O 1
ATOM 2593 N N . SER A 1 326 ? -4.217 -0.721 22.359 1.00 91.25 326 SER A N 1
ATOM 2594 C CA . SER A 1 326 ? -3.253 0.385 22.357 1.00 91.25 326 SER A CA 1
ATOM 2595 C C . SER A 1 326 ? -1.970 0.074 21.565 1.00 91.25 326 SER A C 1
ATOM 2597 O O . SER A 1 326 ? -1.630 0.883 20.705 1.00 91.25 326 SER A O 1
ATOM 2599 N N . PRO A 1 327 ? -1.254 -1.051 21.776 1.00 88.88 327 PRO A N 1
ATOM 2600 C CA . PRO A 1 327 ? -0.070 -1.380 20.970 1.00 88.88 327 PRO A CA 1
ATOM 2601 C C . PRO A 1 327 ? -0.406 -1.789 19.525 1.00 88.88 327 PRO A C 1
ATOM 2603 O O . PRO A 1 327 ? 0.476 -1.844 18.676 1.00 88.88 327 PRO A O 1
ATOM 2606 N N . THR A 1 328 ? -1.675 -2.096 19.241 1.00 90.88 328 THR A N 1
ATOM 2607 C CA . THR A 1 328 ? -2.148 -2.510 17.912 1.00 90.88 328 THR A CA 1
ATOM 2608 C C . THR A 1 328 ? -2.524 -1.308 17.041 1.00 90.88 328 THR A C 1
ATOM 2610 O O . THR A 1 328 ? -2.298 -1.343 15.838 1.00 90.88 328 THR A O 1
ATOM 2613 N N . LEU A 1 329 ? -3.092 -0.252 17.631 1.00 91.00 329 LEU A N 1
ATOM 2614 C CA . LEU A 1 329 ? -3.587 0.931 16.915 1.00 91.00 329 LEU A CA 1
ATOM 2615 C C . LEU A 1 329 ? -2.603 2.111 16.934 1.00 91.00 329 LEU A C 1
ATOM 2617 O O . LEU A 1 329 ? -2.678 2.971 16.058 1.00 91.00 329 LEU A O 1
ATOM 2621 N N . PHE A 1 330 ? -1.689 2.150 17.909 1.00 87.06 330 PHE A N 1
ATOM 2622 C CA . PHE A 1 330 ? -0.644 3.168 18.030 1.00 87.06 330 PHE A CA 1
ATOM 2623 C C . PHE A 1 330 ? 0.749 2.578 17.781 1.00 87.06 330 PHE A C 1
ATOM 2625 O O . PHE A 1 330 ? 0.973 1.376 17.928 1.00 87.06 330 PHE A O 1
ATOM 2632 N N . CYS A 1 331 ? 1.717 3.432 17.442 1.00 70.50 331 CYS A N 1
ATOM 2633 C CA . CYS A 1 331 ? 3.124 3.041 17.378 1.00 70.50 331 CYS A CA 1
ATOM 2634 C C . CYS A 1 331 ? 3.725 2.933 18.790 1.00 70.50 331 CYS A C 1
ATOM 2636 O O . CYS A 1 331 ? 3.827 3.932 19.504 1.00 70.50 331 CYS A O 1
ATOM 2638 N N . SER A 1 332 ? 4.209 1.748 19.164 1.00 58.97 332 SER A N 1
ATOM 2639 C CA . SER A 1 332 ? 5.047 1.535 20.353 1.00 58.97 332 SER A CA 1
ATOM 2640 C C . SER A 1 332 ? 6.512 1.896 20.063 1.00 58.97 332 SER A C 1
ATOM 2642 O O . SER A 1 332 ? 7.388 1.040 20.070 1.00 58.97 332 SER A O 1
ATOM 2644 N N . GLY A 1 333 ? 6.781 3.165 19.745 1.00 52.16 333 GLY A N 1
ATOM 2645 C CA . GLY A 1 333 ? 8.149 3.690 19.693 1.00 52.16 333 GLY A CA 1
ATOM 2646 C C . GLY A 1 333 ? 8.692 3.918 21.105 1.00 52.16 333 GLY A C 1
ATOM 2647 O O . GLY A 1 333 ? 7.933 4.285 22.000 1.00 52.16 333 GLY A O 1
ATOM 2648 N N . SER A 1 334 ? 9.989 3.692 21.305 1.00 47.28 334 SER A N 1
ATOM 2649 C CA . SER A 1 334 ? 10.743 3.788 22.563 1.00 47.28 334 SER A CA 1
ATOM 2650 C C . SER A 1 334 ? 10.761 5.204 23.165 1.00 47.28 334 SER A C 1
ATOM 2652 O O . SER A 1 334 ? 11.774 5.896 23.174 1.00 47.28 334 SER A O 1
ATOM 2654 N N . ILE A 1 335 ? 9.623 5.630 23.709 1.00 46.41 335 ILE A N 1
ATOM 2655 C CA . ILE A 1 335 ? 9.499 6.751 24.642 1.00 46.41 335 ILE A CA 1
ATOM 2656 C C . ILE A 1 335 ? 8.802 6.193 25.892 1.00 46.41 335 ILE A C 1
ATOM 2658 O O . ILE A 1 335 ? 7.724 5.605 25.767 1.00 46.41 335 ILE A O 1
ATOM 2662 N N . PRO A 1 336 ? 9.398 6.310 27.092 1.00 46.09 336 PRO A N 1
ATOM 2663 C CA . PRO A 1 336 ? 8.822 5.721 28.289 1.00 46.09 336 PRO A CA 1
ATOM 2664 C C . PRO A 1 336 ? 7.539 6.453 28.714 1.00 46.09 336 PRO A C 1
ATOM 2666 O O . PRO A 1 336 ? 7.470 7.678 28.701 1.00 46.09 336 PRO A O 1
ATOM 2669 N N . ALA A 1 337 ? 6.549 5.663 29.137 1.00 49.47 337 ALA A N 1
ATOM 2670 C CA . ALA A 1 337 ? 5.463 6.042 30.047 1.00 49.47 337 ALA A CA 1
ATOM 2671 C C . ALA A 1 337 ? 4.520 7.192 29.625 1.00 49.47 337 ALA A C 1
ATOM 2673 O O . ALA A 1 337 ? 4.167 8.036 30.445 1.00 49.47 337 ALA A O 1
ATOM 2674 N N . MET A 1 338 ? 4.018 7.190 28.388 1.00 54.25 338 MET A N 1
ATOM 2675 C CA . MET A 1 338 ? 2.787 7.933 28.072 1.00 54.25 338 MET A CA 1
ATOM 2676 C C . MET A 1 338 ? 1.571 7.005 28.238 1.00 54.25 338 MET A C 1
ATOM 2678 O O . MET A 1 338 ? 1.659 5.822 27.893 1.00 54.25 338 MET A O 1
ATOM 2682 N N . PRO A 1 339 ? 0.433 7.485 28.770 1.00 65.94 339 PRO A N 1
ATOM 2683 C CA . PRO A 1 339 ? -0.718 6.642 29.075 1.00 65.94 339 PRO A CA 1
ATOM 2684 C C . PRO A 1 339 ? -1.533 6.310 27.810 1.00 65.94 339 PRO A C 1
ATOM 2686 O O . PRO A 1 339 ? -2.687 6.711 27.662 1.00 65.94 339 PRO A O 1
ATOM 2689 N N . ASN A 1 340 ? -0.935 5.567 26.875 1.00 76.62 340 ASN A N 1
ATOM 2690 C CA . ASN A 1 340 ? -1.540 5.245 25.577 1.00 76.62 340 ASN A CA 1
ATOM 2691 C C . ASN A 1 340 ? -2.870 4.485 25.736 1.00 76.62 340 ASN A C 1
ATOM 2693 O O . ASN A 1 340 ? -3.843 4.769 25.038 1.00 76.62 340 ASN A O 1
ATOM 2697 N N . HIS A 1 341 ? -2.951 3.577 26.714 1.00 83.50 341 HIS A N 1
ATOM 2698 C CA . HIS A 1 341 ? -4.196 2.879 27.038 1.00 83.50 341 HIS A CA 1
ATOM 2699 C C . HIS A 1 341 ? -5.259 3.832 27.608 1.00 83.50 341 HIS A C 1
ATOM 2701 O O . HIS A 1 341 ? -6.425 3.676 27.272 1.00 83.50 341 HIS A O 1
ATOM 2707 N N . GLN A 1 342 ? -4.892 4.866 28.378 1.00 87.25 342 GLN A N 1
ATOM 2708 C CA . GLN A 1 342 ? -5.868 5.842 28.893 1.00 87.25 342 GLN A CA 1
ATOM 2709 C C . GLN A 1 342 ? -6.418 6.733 27.778 1.00 87.25 342 GLN A C 1
ATOM 2711 O O . GLN A 1 342 ? -7.609 7.045 27.777 1.00 87.25 342 GLN A O 1
ATOM 2716 N N . LEU A 1 343 ? -5.577 7.112 26.806 1.00 88.88 343 LEU A N 1
ATOM 2717 C CA . LEU A 1 343 ? -6.036 7.815 25.609 1.00 88.88 343 LEU A CA 1
ATOM 2718 C C . LEU A 1 343 ? -7.050 6.952 24.850 1.00 88.88 343 LEU A C 1
ATOM 2720 O O . LEU A 1 343 ? -8.151 7.417 24.566 1.00 88.88 343 LEU A O 1
ATOM 2724 N N . LEU A 1 344 ? -6.725 5.686 24.570 1.00 91.06 344 LEU A N 1
ATOM 2725 C CA . LEU A 1 344 ? -7.653 4.793 23.872 1.00 91.06 344 LEU A CA 1
ATOM 2726 C C . LEU A 1 344 ? -8.931 4.534 24.682 1.00 91.06 344 LEU A C 1
ATOM 2728 O O . LEU A 1 344 ? -10.021 4.563 24.118 1.00 91.06 344 LEU A O 1
ATOM 2732 N N . HIS A 1 345 ? -8.824 4.364 26.000 1.00 92.25 345 HIS A N 1
ATOM 2733 C CA . HIS A 1 345 ? -9.971 4.262 26.901 1.00 92.25 345 HIS A CA 1
ATOM 2734 C C . HIS A 1 345 ? -10.887 5.492 26.787 1.00 92.25 345 HIS A C 1
ATOM 2736 O O . HIS A 1 345 ? -12.112 5.361 26.704 1.00 92.25 345 HIS A O 1
ATOM 2742 N N . PHE A 1 346 ? -10.311 6.698 26.743 1.00 90.94 346 PHE A N 1
ATOM 2743 C CA . PHE A 1 346 ? -11.069 7.927 26.526 1.00 90.94 346 PHE A CA 1
ATOM 2744 C C . PHE A 1 346 ? -11.742 7.945 25.148 1.00 90.94 346 PHE A C 1
ATOM 2746 O O . PHE A 1 346 ? -12.923 8.278 25.065 1.00 90.94 346 PHE A O 1
ATOM 2753 N N . LEU A 1 347 ? -11.038 7.548 24.084 1.00 91.88 347 LEU A N 1
ATOM 2754 C CA . LEU A 1 347 ? -11.587 7.506 22.724 1.00 91.88 347 LEU A CA 1
ATOM 2755 C C . LEU A 1 347 ? -12.754 6.515 22.585 1.00 91.88 347 LEU A C 1
ATOM 2757 O O . LEU A 1 347 ? -13.749 6.847 21.946 1.00 91.88 347 LEU A O 1
ATOM 2761 N N . ILE A 1 348 ? -12.675 5.337 23.216 1.00 92.50 348 ILE A N 1
ATOM 2762 C CA . ILE A 1 348 ? -13.754 4.331 23.193 1.00 92.50 348 ILE A CA 1
ATOM 2763 C C . ILE A 1 348 ? -15.022 4.864 23.882 1.00 92.50 348 ILE A C 1
ATOM 2765 O O . ILE A 1 348 ? -16.134 4.622 23.416 1.00 92.50 348 ILE A O 1
ATOM 2769 N N . ASN A 1 349 ? -14.873 5.603 24.984 1.00 91.50 349 ASN A N 1
ATOM 2770 C CA . ASN A 1 349 ? -16.014 6.153 25.721 1.00 91.50 349 ASN A CA 1
ATOM 2771 C C . ASN A 1 349 ? -16.598 7.428 25.094 1.00 91.50 349 ASN A C 1
ATOM 2773 O O . ASN A 1 349 ? -17.754 7.754 25.357 1.00 91.50 349 ASN A O 1
ATOM 2777 N N . ASN A 1 350 ? -15.828 8.139 24.265 1.00 89.38 350 ASN A N 1
ATOM 2778 C CA . ASN A 1 350 ? -16.216 9.423 23.683 1.00 89.38 350 ASN A CA 1
ATOM 2779 C C . ASN A 1 350 ? -16.178 9.353 22.145 1.00 89.38 350 ASN A C 1
ATOM 2781 O O . ASN A 1 350 ? -15.285 9.920 21.509 1.00 89.38 350 ASN A O 1
ATOM 2785 N N . PRO A 1 351 ? -17.168 8.706 21.501 1.00 83.00 351 PRO A N 1
ATOM 2786 C CA . PRO A 1 351 ? -17.179 8.520 20.047 1.00 83.00 351 PRO A CA 1
ATOM 2787 C C . PRO A 1 351 ? -17.278 9.840 19.264 1.00 83.00 351 PRO A C 1
ATOM 2789 O O . PRO A 1 351 ? -16.981 9.877 18.076 1.00 83.00 351 PRO A O 1
ATOM 2792 N N . ARG A 1 352 ? -17.667 10.946 19.918 1.00 83.69 352 ARG A N 1
ATOM 2793 C CA . ARG A 1 352 ? -17.746 12.292 19.319 1.00 83.69 352 ARG A CA 1
ATOM 2794 C C . ARG A 1 352 ? -16.386 12.868 18.924 1.00 83.69 352 ARG A C 1
ATOM 2796 O O . ARG A 1 352 ? -16.343 13.818 18.141 1.00 83.69 352 ARG A O 1
ATOM 2803 N N . VAL A 1 353 ? -15.302 12.318 19.472 1.00 82.94 353 VAL A N 1
ATOM 2804 C CA . VAL A 1 353 ? -13.934 12.726 19.141 1.00 82.94 353 VAL A CA 1
ATOM 2805 C C . VAL A 1 353 ? -13.606 12.386 17.691 1.00 82.94 353 VAL A C 1
ATOM 2807 O O . VAL A 1 353 ? -12.981 13.196 17.009 1.00 82.94 353 VAL A O 1
ATOM 2810 N N . VAL A 1 354 ? -14.078 11.233 17.204 1.00 82.56 354 VAL A N 1
ATOM 2811 C CA . VAL A 1 354 ? -13.917 10.844 15.803 1.00 82.56 354 VAL A CA 1
ATOM 2812 C C . VAL A 1 354 ? -14.821 11.734 14.949 1.00 82.56 354 VAL A C 1
ATOM 2814 O O . VAL A 1 354 ? -16.039 11.762 15.162 1.00 82.56 354 VAL A O 1
ATOM 2817 N N . PRO A 1 355 ? -14.269 12.499 13.992 1.00 80.50 355 PRO A N 1
ATOM 2818 C CA . PRO A 1 355 ? -15.085 13.285 13.084 1.00 80.50 355 PRO A CA 1
ATOM 2819 C C . PRO A 1 355 ? -16.089 12.385 12.355 1.00 80.50 355 PRO A C 1
ATOM 2821 O O . PRO A 1 355 ? -15.707 11.411 11.715 1.00 80.50 355 PRO A O 1
ATOM 2824 N N . LYS A 1 356 ? -17.383 12.721 12.427 1.00 71.19 356 LYS A N 1
ATOM 2825 C CA . LYS A 1 356 ? -18.371 12.114 11.531 1.00 71.19 356 LYS A CA 1
ATOM 2826 C C . LYS A 1 356 ? -18.041 12.532 10.102 1.00 71.19 356 LYS A C 1
ATOM 2828 O O . LYS A 1 356 ? -17.902 13.733 9.849 1.00 71.19 356 LYS A O 1
ATOM 2833 N N . HIS A 1 357 ? -17.921 11.551 9.215 1.00 57.06 357 HIS A N 1
ATOM 2834 C CA . HIS A 1 357 ? -17.808 11.799 7.786 1.00 57.06 357 HIS A CA 1
ATOM 2835 C C . HIS A 1 357 ? -19.050 12.575 7.321 1.00 57.06 357 HIS A C 1
ATOM 2837 O O . HIS A 1 357 ? -20.156 12.298 7.795 1.00 57.06 357 HIS A O 1
ATOM 2843 N N . ARG A 1 358 ? -18.848 13.606 6.495 1.00 41.72 358 ARG A N 1
ATOM 2844 C CA . ARG A 1 358 ? -19.947 14.343 5.857 1.00 41.72 358 ARG A CA 1
ATOM 2845 C C . ARG A 1 358 ? -20.463 13.591 4.650 1.00 41.72 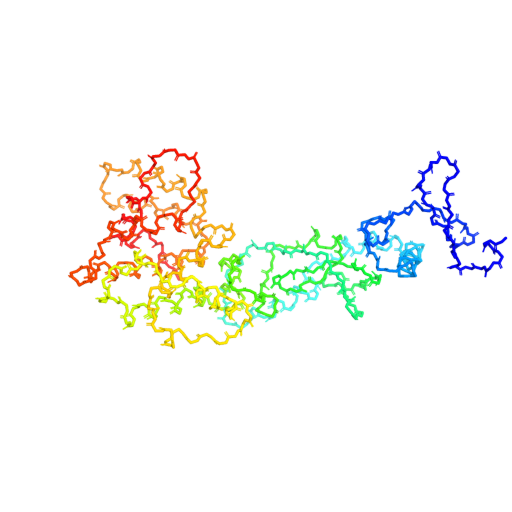358 ARG A C 1
ATOM 2847 O O . ARG A 1 358 ? -19.617 12.939 3.997 1.00 41.72 358 ARG A O 1
#

Foldseek 3Di:
DQLVVHALGWDKDDDPVDPPWIWIWHHDPSDTDIATWDDDCFIDRDDDTHNDPSQRSVQVRQVVVCCVPCVVVVVCLLVVWDQCPFQVVVVVVVVCVPDDPDPQDQAAFQKDQFADPDWDAASTRRHTQDGRGSSAIAGLFDGHTHHPSNSVVHTSRDQGACVRQLALALEALVSQCRRVVHLERPLLVLLLVVCVVPVLQAACALNDADDPVVLVVQRVCRSRVHDDDPVPPPDNNSSSNNNLNRQQSYPAHLQHQVLLVQLLVLQVVCVPPDLVSSLVSLLVSLVPHDSSSLVNVLSVLQSLLSSQVSCVRHVQHLLNVLVSCLVSRYPPDPDPDRPSSVSSSSCSVCSSSRDDDD

Nearest PDB structures (foldseek):
  3cxl-assembly1_A  TM=5.069E-01  e=4.761E-29  unclassified
  1xa6-assembly1_A  TM=5.283E-01  e=3.254E-26  Homo sapiens
  3iug-assembly1_A  TM=9.197E-01  e=5.900E-13  Homo sapiens
  2osa-assembly1_A  TM=9.013E-01  e=3.911E-13  Homo sapiens
  3iug-assembly2_B  TM=9.242E-01  e=2.488E-12  Homo sapiens

Organism: Caenorhabditis briggsae (NCBI:txid6238)

Secondary structure (DSSP, 8-state):
-HHHH-TT-EEEEE-SSSTT-EEEEEEETTEEEEEEEEESSSEESSS--BSSHHHHHHHHHHHHHHHHHHHHHHHHTTTS--GGGSHHHHHHHHHTTSS-------B---EEEE--SS--B-TTT--B--SSS--EEEETTT--EE-HHHHTT--SB----TTT---STTS-HHHHHHHHT-SS-HHHHHHHHHIIIIITTSTTTTTS---HHHHHHHHHHHHTT----GGG-S-HHHHHHHHHHHHHHSSS-SS-HHHHHHHHHHHHHTTTS-HHHHHHHHHHHHTTS-HHHHHHHHHHHHHHHHHHHTHHHH---HHHHHHHHHHHHS---S-----HHHHHHHHHH-GGGSPPP-

Solvent-accessible surface area (backbone atoms only — not comparable to full-atom values): 19957 Å² total; per-residue (Å²): 108,69,81,74,76,33,80,74,39,70,53,77,43,78,42,92,88,39,88,96,38,40,31,38,37,35,30,52,95,96,37,83,44,79,40,64,46,45,76,85,91,36,39,31,72,70,93,63,77,24,90,42,67,67,58,47,51,52,32,46,51,50,50,52,54,49,44,75,77,35,42,76,53,64,69,39,45,60,73,75,40,55,61,77,76,7,61,50,46,48,53,51,58,59,60,53,72,64,93,52,90,68,74,88,63,81,27,70,65,54,68,41,83,33,64,66,96,58,98,48,54,17,39,49,60,66,44,75,47,64,62,73,63,60,33,25,26,28,19,53,38,55,56,55,34,23,42,69,73,38,61,75,69,56,70,43,69,52,63,36,34,49,88,47,45,49,53,64,64,56,43,50,64,58,52,53,13,54,26,71,72,37,67,46,49,66,68,54,54,53,37,50,52,52,40,64,72,70,34,43,64,38,68,40,61,74,71,50,79,37,57,62,71,58,32,54,52,52,49,52,38,44,34,66,68,45,92,78,68,70,83,76,47,86,56,58,33,22,47,43,45,40,49,50,48,45,39,61,41,26,78,57,30,67,39,40,60,74,53,46,54,51,38,52,52,45,51,61,78,26,65,89,50,59,68,70,60,35,36,52,51,41,27,60,52,53,66,75,49,52,70,40,41,45,50,39,49,46,53,52,34,53,49,53,38,58,41,27,76,31,21,90,61,11,68,31,41,53,66,58,48,15,58,62,42,32,67,34,39,35,67,82,64,102,63,88,88,67,66,54,33,57,54,42,34,49,47,42,76,38,65,79,29,51,74,78,85,130

InterPro domains:
  IPR000198 Rho GTPase-activating protein domain [PF00620] (185-331)
  IPR000198 Rho GTPase-activating protein domain [PS50238] (171-355)
  IPR000198 Rho GTPase-activating protein domain [SM00324] (182-352)
  IPR000980 SH2 domain [PF00017] (5-57)
  IPR002219 Protein kinase C-like, phorbol ester/diacylglycerol-binding domain [PF00130] (109-159)
  IPR002219 Protein kinase C-like, phorbol ester/diacylglycerol-binding domain [PS00479] (109-158)
  IPR002219 Protein kinase C-like, phorbol ester/diacylglycerol-binding domain [PS50081] (108-158)
  IPR002219 Protein kinase C-like, phorbol ester/diacylglycerol-binding domain [SM00109] (109-158)
  IPR008936 Rho GTPase activation protein [G3DSA:1.10.555.10] (170-356)
  IPR008936 Rho GTPase activation protein [SSF48350] (166-351)
  IPR020454 Diacylglycerol/phorbol-ester binding [PR00008] (106-120)
  IPR020454 Diacylglycerol/phorbol-ester binding [PR00008] (122-131)
  IPR020454 Diacylglycerol/phorbol-ester binding [PR00008] (135-146)
  IPR020454 Diacylglycerol/phorbol-ester binding [PR00008] (147-159)
  IPR036860 SH2 domain superfamily [G3DSA:3.30.505.10] (1-70)
  IPR036860 SH2 domain superfamily [SSF55550] (2-86)
  IPR046349 C1-like domain superfamily [SSF57889] (99-160)
  IPR051854 Rho-type GTPase-activating protein [PTHR46075] (103-354)

Sequence (358 aa):
MLLEVGEGSYLVRESIRSRDACTLCMVFDGKVMNYKLYYDGQFYVGEKRFDTMDLLVADGLISMFVDLHAADYIKRMADEAIYEDSPYSRYTNAATTSDIVRRPVTRAHNFTSYTFKAPHYCDYCRNFLWGLVHQGMRCEDCGFAAHKKCSEKTLHDCVPDCKYVKRMFGVDITTLCMAHGTDIPPIVSLCINEVETRGLNVEGIYRVSGSYDHMEKLKQQCDSNQFVDLAAVADIHTVCGLLKLYFRLLPQQLIPFSVHKQLLVAYQETNQRATHERERGLRKVMMELSDANIITLGAVLAHLKKVADHSSKNKMTVENLATIFSPTLFCSGSIPAMPNHQLLHFLINNPRVVPKHR

Radius of gyration: 27.68 Å; Cα contacts (8 Å, |Δi|>4): 531; chains: 1; bounding box: 68×44×73 Å

pLDDT: mean 87.32, std 11.0, range [39.75, 97.25]